Protein AF-A0A7K0J6F9-F1 (afdb_monomer_lite)

pLDDT: mean 93.11, std 7.68, range [51.38, 98.75]

Organism: NCBI:txid2605781

Radius of gyration: 23.28 Å; chains: 1; bounding box: 56×38×64 Å

Foldseek 3Di:
DEEEDEPPAPDDVVRLQVCLVPPQEYEYECDDPPCPDSVVVLVVLQVSCVPRVHAYEYEDEPVCLVVLALCSVNSRYQYYEYEPDDALVNQVVSCVRNVHQAEYALLDDDLVRCVSNVVSLYAYEHFWDPDAPPADAPVSSLVSQCSQVVSVHAHAFEAEAPDRQDDDRSQIGGNHNVRRPAQVLLVVLSQVVSVHHYYHHGDHHDPVSVVQVVCCVPPVAHEFAWPPAQDPVLAFKWWFAQDDDLFWTKTPPQFPPDDGPADDDQKDAQQWWKAFQDDRRGRTITHGHHIDGDPPGIHTRIGGPPSCSCVRVSDHHGGMYGYHHDD

Secondary structure (DSSP, 8-state):
-EEE--TT-S-SHHHHHHHHHTTSEEEEES--TT-S-HHHHHHHHHHHHHHH--EEEEEE-GGGGGG--GGGGGGTEEEEEE-TT--HHHHHHHHHHH-PEEEEETTT--HHHHHHTGGG-PEEEPPP--STT-SBPHHHHHHHHHHHHTTT--EEEEE--SB---TTT-S---SBGGGTTS-HHHHHHHHHHTT-EEEE-SSB--HHHHHHHHHHHHH-EEEEEEES-S-GGG-EEEEB-S---SSEEEBTT-TTPPPP--PPPSEE-TTEEEEE-SGGGTT-EEEESS-EE--SSEEEEEEE-GGGGGGGGG--TT-EEEEEE--

Structure (mmCIF, N/CA/C/O backbone):
data_AF-A0A7K0J6F9-F1
#
_entry.id   AF-A0A7K0J6F9-F1
#
loop_
_atom_site.group_PDB
_atom_site.id
_atom_site.type_symbol
_atom_site.label_atom_id
_atom_site.label_alt_id
_atom_site.label_comp_id
_atom_site.label_asym_id
_atom_site.label_entity_id
_atom_site.label_seq_id
_atom_site.pdbx_PDB_ins_code
_atom_site.Cartn_x
_atom_site.Cartn_y
_atom_site.Cartn_z
_atom_site.occupancy
_atom_site.B_iso_or_equiv
_atom_site.auth_seq_id
_atom_site.auth_comp_id
_atom_site.auth_asym_id
_atom_site.auth_atom_id
_atom_site.pdbx_PDB_model_num
ATOM 1 N N . MET A 1 1 ? -8.329 -0.349 -0.557 1.00 94.50 1 MET A N 1
ATOM 2 C CA . MET A 1 1 ? -7.553 0.710 0.122 1.00 94.50 1 MET A CA 1
ATOM 3 C C . MET A 1 1 ? -8.390 1.237 1.279 1.00 94.50 1 MET A C 1
ATOM 5 O O . MET A 1 1 ? -9.595 1.030 1.260 1.00 94.50 1 MET A O 1
ATOM 9 N N . ILE A 1 2 ? -7.775 1.855 2.281 1.00 97.69 2 ILE A N 1
ATOM 10 C CA . ILE A 1 2 ? -8.458 2.485 3.423 1.00 97.69 2 ILE A CA 1
ATOM 11 C C . ILE A 1 2 ? -7.912 3.909 3.570 1.00 97.69 2 ILE A C 1
ATOM 13 O O . ILE A 1 2 ? -6.754 4.144 3.230 1.00 97.69 2 ILE A O 1
ATOM 17 N N . TRP A 1 3 ? -8.708 4.846 4.078 1.00 97.62 3 TRP A N 1
ATOM 18 C CA . TRP A 1 3 ? -8.269 6.214 4.394 1.00 97.62 3 TRP A CA 1
ATOM 19 C C . TRP A 1 3 ? -8.416 6.509 5.872 1.00 97.62 3 TRP A C 1
ATOM 21 O O . TRP A 1 3 ? -9.125 5.789 6.560 1.00 97.62 3 TRP A O 1
ATOM 31 N N . SER A 1 4 ? -7.786 7.572 6.353 1.00 96.69 4 SER A N 1
ATOM 32 C CA . SER A 1 4 ? -7.947 8.024 7.730 1.00 96.69 4 SER A CA 1
ATOM 33 C C . SER A 1 4 ? -8.561 9.414 7.802 1.00 96.69 4 SER A C 1
ATOM 35 O O . SER A 1 4 ? -8.169 10.298 7.043 1.00 96.69 4 SER A O 1
ATOM 37 N N . ILE A 1 5 ? -9.474 9.607 8.752 1.00 94.81 5 ILE A N 1
ATOM 38 C CA . ILE A 1 5 ? -10.043 10.908 9.116 1.00 94.81 5 ILE A CA 1
ATOM 39 C C . ILE A 1 5 ? -9.842 11.124 10.613 1.00 94.81 5 ILE A C 1
ATOM 41 O O . ILE A 1 5 ? -10.146 10.239 11.416 1.00 94.81 5 ILE A O 1
ATOM 45 N N . TYR A 1 6 ? -9.366 12.306 10.998 1.00 91.06 6 TYR A N 1
ATOM 46 C CA . TYR A 1 6 ? -9.167 12.685 12.394 1.00 91.06 6 TYR A CA 1
ATOM 47 C C . TYR A 1 6 ? -9.912 13.974 12.739 1.00 91.06 6 TYR A C 1
ATOM 49 O O . TYR A 1 6 ? -9.977 14.870 11.909 1.00 91.06 6 TYR A O 1
ATOM 57 N N . PRO A 1 7 ? -10.352 14.146 13.994 1.00 85.81 7 PRO A N 1
ATOM 58 C CA . PRO A 1 7 ? -11.009 15.365 14.480 1.00 85.81 7 PRO A CA 1
ATOM 59 C C . PRO A 1 7 ? -10.283 16.681 14.170 1.00 85.81 7 PRO A C 1
ATOM 61 O O . PRO A 1 7 ? -10.911 17.727 14.067 1.00 85.81 7 PRO A O 1
ATOM 64 N N . THR A 1 8 ? -8.954 16.639 14.048 1.00 81.88 8 THR A N 1
ATOM 65 C CA . THR A 1 8 ? -8.104 17.816 13.820 1.00 81.88 8 THR A CA 1
ATOM 66 C C . THR A 1 8 ? -7.885 18.144 12.342 1.00 81.88 8 THR A C 1
ATOM 68 O O . THR A 1 8 ? -7.066 19.009 12.046 1.00 81.88 8 THR A O 1
ATOM 71 N N . ASP A 1 9 ? -8.486 17.400 11.414 1.00 84.19 9 ASP A N 1
ATOM 72 C CA . ASP A 1 9 ? -8.266 17.634 9.988 1.00 84.19 9 ASP A CA 1
ATOM 73 C C . ASP A 1 9 ? -9.025 18.884 9.526 1.00 84.19 9 ASP A C 1
ATOM 75 O O . ASP A 1 9 ? -10.192 19.084 9.854 1.00 84.19 9 ASP A O 1
ATOM 79 N N . ASP A 1 10 ? -8.373 19.713 8.708 1.00 77.81 10 ASP A N 1
ATOM 80 C CA . ASP A 1 10 ? -8.956 20.972 8.220 1.00 77.81 10 ASP A CA 1
ATOM 81 C C . ASP A 1 10 ? -10.156 20.754 7.273 1.00 77.81 10 ASP A C 1
ATOM 83 O O . ASP A 1 10 ? -10.960 21.659 7.050 1.00 77.81 10 ASP A O 1
ATOM 87 N N . SER A 1 11 ? -10.257 19.575 6.645 1.00 81.31 11 SER A N 1
ATOM 88 C CA . SER A 1 11 ? -11.337 19.222 5.719 1.00 81.31 11 SER A CA 1
ATOM 89 C C . SER A 1 11 ? -11.500 17.708 5.594 1.00 81.31 11 SER A C 1
ATOM 91 O O . SER A 1 11 ? -10.547 17.000 5.267 1.00 81.31 11 SER A O 1
ATOM 93 N N . PHE A 1 12 ? -12.734 17.232 5.770 1.00 90.88 12 PHE A N 1
ATOM 94 C CA . PHE A 1 12 ? -13.087 15.813 5.671 1.00 90.88 12 PHE A CA 1
ATOM 95 C C . PHE A 1 12 ? -13.516 15.400 4.262 1.00 90.88 12 PHE A C 1
ATOM 97 O O . PHE A 1 12 ? -13.115 14.341 3.787 1.00 90.88 12 PHE A O 1
ATOM 104 N N . ASP A 1 13 ? -14.274 16.253 3.566 1.00 92.44 13 ASP A N 1
ATOM 105 C CA . ASP A 1 13 ? -14.939 15.924 2.298 1.00 92.44 13 ASP A CA 1
ATOM 106 C C . ASP A 1 13 ? -13.984 15.383 1.227 1.00 92.44 13 ASP A C 1
ATOM 108 O O . ASP A 1 13 ? -14.316 14.445 0.512 1.00 92.44 13 ASP A O 1
ATOM 112 N N . ARG A 1 14 ? -12.763 15.922 1.123 1.00 92.31 14 ARG A N 1
ATOM 113 C CA . ARG A 1 14 ? -11.795 15.439 0.122 1.00 92.31 14 ARG A CA 1
ATOM 114 C C . ARG A 1 14 ? -11.342 14.006 0.387 1.00 92.31 14 ARG A C 1
ATOM 116 O O . ARG A 1 14 ? -11.183 13.241 -0.561 1.00 92.31 14 ARG A O 1
ATOM 123 N N . VAL A 1 15 ? -11.107 13.669 1.653 1.00 95.31 15 VAL A N 1
ATOM 124 C CA . VAL A 1 15 ? -10.734 12.312 2.066 1.00 95.31 15 VAL A CA 1
ATOM 125 C C . VAL A 1 15 ? -11.948 11.394 1.960 1.00 95.31 15 VAL A C 1
ATOM 127 O O . VAL A 1 15 ? -11.826 10.295 1.434 1.00 95.31 15 VAL A O 1
ATOM 130 N N . ALA A 1 16 ? -13.122 11.872 2.377 1.00 96.88 16 ALA A N 1
ATOM 131 C CA . ALA A 1 16 ? -14.381 11.143 2.320 1.00 96.88 16 ALA A CA 1
ATOM 132 C C . ALA A 1 16 ? -14.769 10.742 0.888 1.00 96.88 16 ALA A C 1
ATOM 134 O O . ALA A 1 16 ? -15.056 9.571 0.653 1.00 96.88 16 ALA A O 1
ATOM 135 N N . CYS A 1 17 ? -14.696 11.666 -0.079 1.00 96.56 17 CYS A N 1
ATOM 136 C CA . CYS A 1 17 ? -14.929 11.359 -1.494 1.00 96.56 17 CYS A CA 1
ATOM 137 C C . CYS A 1 17 ? -13.990 10.253 -1.990 1.00 96.56 17 CYS A C 1
ATOM 139 O O . CYS A 1 17 ? -14.445 9.264 -2.557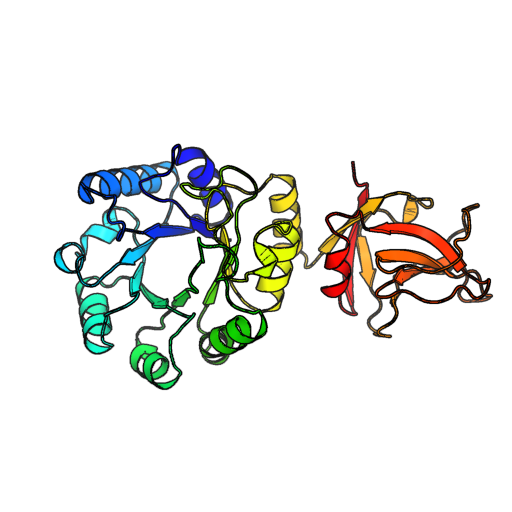 1.00 96.56 17 CYS A O 1
ATOM 141 N N . GLN A 1 18 ? -12.684 10.398 -1.735 1.00 95.88 18 GLN A N 1
ATOM 142 C CA . GLN A 1 18 ? -11.692 9.420 -2.182 1.00 95.88 18 GLN A CA 1
ATOM 143 C C . GLN A 1 18 ? -11.902 8.059 -1.498 1.00 95.88 18 GLN A C 1
ATOM 145 O O . GLN A 1 18 ? -11.811 7.022 -2.144 1.00 95.88 18 GLN A O 1
ATOM 150 N N . ALA A 1 19 ? -12.247 8.037 -0.210 1.00 97.38 19 ALA A N 1
ATOM 151 C CA . ALA A 1 19 ? -12.572 6.802 0.492 1.00 97.38 19 ALA A CA 1
ATOM 152 C C . ALA A 1 19 ? -13.811 6.113 -0.102 1.00 97.38 19 ALA A C 1
ATOM 154 O O . ALA A 1 19 ? -13.783 4.901 -0.322 1.00 97.38 19 ALA A O 1
ATOM 155 N N . ALA A 1 20 ? -14.873 6.869 -0.401 1.00 97.50 20 ALA A N 1
ATOM 156 C CA . ALA A 1 20 ? -16.113 6.348 -0.976 1.00 97.50 20 ALA A CA 1
ATOM 157 C C . ALA A 1 20 ? -15.894 5.692 -2.351 1.00 97.50 20 ALA A C 1
ATOM 159 O O . ALA A 1 20 ? -16.417 4.609 -2.608 1.00 97.50 20 ALA A O 1
ATOM 160 N N . GLU A 1 21 ? -15.048 6.285 -3.199 1.00 95.56 21 GLU A N 1
ATOM 161 C CA . GLU A 1 21 ? -14.661 5.732 -4.508 1.00 95.56 21 GLU A CA 1
ATOM 162 C C . GLU A 1 21 ? -13.862 4.417 -4.400 1.00 95.56 21 GLU A C 1
ATOM 164 O O . GLU A 1 21 ? -13.749 3.670 -5.371 1.00 95.56 21 GLU A O 1
ATOM 169 N N . HIS A 1 22 ? -13.339 4.095 -3.213 1.00 94.31 22 HIS A N 1
ATOM 170 C CA . HIS A 1 22 ? -12.430 2.971 -2.985 1.00 94.31 22 HIS A CA 1
ATOM 171 C C . HIS A 1 22 ? -12.866 2.040 -1.841 1.00 94.31 22 HIS A C 1
ATOM 173 O O . HIS A 1 22 ? -12.033 1.456 -1.138 1.00 94.31 22 HIS A O 1
ATOM 179 N N . GLY A 1 23 ? -14.179 1.853 -1.692 1.00 94.25 23 GLY A N 1
ATOM 180 C CA . GLY A 1 23 ? -14.785 0.856 -0.801 1.00 94.25 23 GLY A CA 1
ATOM 181 C C . GLY A 1 23 ? -15.328 1.413 0.514 1.00 94.25 23 GLY A C 1
ATOM 182 O O . GLY A 1 23 ? -15.887 0.654 1.300 1.00 94.25 23 GLY A O 1
ATOM 183 N N . GLY A 1 24 ? -15.180 2.715 0.760 1.00 97.25 24 GLY A N 1
ATOM 184 C CA . GLY A 1 24 ? -15.846 3.429 1.849 1.00 97.25 24 GLY A CA 1
ATOM 185 C C . GLY A 1 24 ? -15.345 3.103 3.256 1.00 97.25 24 GLY A C 1
ATOM 186 O O . GLY A 1 24 ? -15.989 3.488 4.225 1.00 97.25 24 GLY A O 1
ATOM 187 N N . VAL A 1 25 ? -14.221 2.399 3.408 1.00 97.94 25 VAL A N 1
ATOM 188 C CA . VAL A 1 25 ? -13.669 2.062 4.729 1.00 97.94 25 VAL A CA 1
ATOM 189 C C . VAL A 1 25 ? -12.685 3.135 5.177 1.00 97.94 25 VAL A C 1
ATOM 191 O O . VAL A 1 25 ? -11.733 3.465 4.461 1.00 97.94 25 VAL A O 1
ATOM 194 N N . VAL A 1 26 ? -12.891 3.642 6.391 1.00 98.31 26 VAL A N 1
ATOM 195 C CA . VAL A 1 26 ? -12.099 4.713 6.991 1.00 98.31 26 VAL A CA 1
ATOM 196 C C . VAL A 1 26 ? -11.612 4.315 8.384 1.00 98.31 26 VAL A C 1
ATOM 198 O O . VAL A 1 26 ? -12.324 3.705 9.175 1.00 98.31 26 VAL A O 1
ATOM 201 N N . PHE A 1 27 ? -10.372 4.659 8.696 1.00 97.31 27 PHE A N 1
ATOM 202 C CA . PHE A 1 27 ? -9.808 4.630 10.033 1.00 97.31 27 PHE A CA 1
ATOM 203 C C . PHE A 1 27 ? -10.016 5.979 10.716 1.00 97.31 27 PHE A C 1
ATOM 205 O O . PHE A 1 27 ? -9.874 7.035 10.102 1.00 97.31 27 PHE A O 1
ATOM 212 N N . THR A 1 28 ? -10.299 5.967 12.008 1.00 94.25 28 THR A N 1
ATOM 213 C CA . THR A 1 28 ? -10.343 7.188 12.806 1.00 94.25 28 THR A CA 1
ATOM 214 C C . THR A 1 28 ? -9.849 6.923 14.217 1.00 94.25 28 THR A C 1
ATOM 216 O O . THR A 1 28 ? -9.741 5.774 14.639 1.00 94.25 28 THR A O 1
ATOM 219 N N . SER A 1 29 ? -9.546 7.985 14.956 1.00 89.00 29 SER A N 1
ATOM 220 C CA . SER A 1 29 ? -9.222 7.887 16.375 1.00 89.00 29 SER A CA 1
ATOM 221 C C . SER A 1 29 ? -10.244 8.650 17.202 1.00 89.00 29 SER A C 1
ATOM 223 O O . SER A 1 29 ? -10.395 9.862 17.046 1.00 89.00 29 SER A O 1
ATOM 225 N N . LEU A 1 30 ? -10.904 7.930 18.113 1.00 81.94 30 LEU A N 1
ATOM 226 C CA . LEU A 1 30 ? -11.698 8.515 19.194 1.00 81.94 30 LEU A CA 1
ATOM 227 C C . LEU A 1 30 ? -10.824 8.828 20.418 1.00 81.94 30 LEU A C 1
ATOM 229 O O . LEU A 1 30 ? -11.287 9.451 21.370 1.00 81.94 30 LEU A O 1
ATOM 233 N N . HIS A 1 31 ? -9.555 8.406 20.401 1.00 68.38 31 HIS A N 1
ATOM 234 C CA . HIS A 1 31 ? -8.571 8.731 21.418 1.00 68.38 31 HIS A CA 1
ATOM 235 C C . HIS A 1 31 ? -7.590 9.788 20.910 1.00 68.38 31 HIS A C 1
ATOM 237 O O . HIS A 1 31 ? -6.532 9.485 20.355 1.00 68.38 31 HIS A O 1
ATOM 243 N N . LEU A 1 32 ? -7.938 11.050 21.139 1.00 59.19 32 LEU A N 1
ATOM 244 C CA . LEU A 1 32 ? -7.029 12.172 20.963 1.00 59.19 32 LEU A CA 1
ATOM 245 C C . LEU A 1 32 ? -7.173 13.099 22.177 1.00 59.19 32 LEU A C 1
ATOM 247 O O . LEU A 1 32 ? -8.294 13.509 22.477 1.00 59.19 32 LEU A O 1
ATOM 251 N N . PRO A 1 33 ? -6.083 13.422 22.902 1.00 55.09 33 PRO A N 1
ATOM 252 C CA . PRO A 1 33 ? -6.131 14.383 24.006 1.00 55.09 33 PRO A CA 1
ATOM 253 C C . PRO A 1 33 ? -6.606 15.775 23.558 1.00 55.09 33 PRO A C 1
ATOM 255 O O . PRO A 1 33 ? -6.989 16.582 24.397 1.00 55.09 33 PRO A O 1
ATOM 258 N N . GLU A 1 34 ? -6.593 16.049 22.251 1.00 51.38 34 GLU A N 1
ATOM 259 C CA . GLU A 1 34 ? -7.088 17.278 21.632 1.00 51.38 34 GLU A CA 1
ATOM 260 C C . GLU A 1 34 ? -8.613 17.301 21.398 1.00 51.38 34 GLU A C 1
ATOM 262 O O . GLU A 1 34 ? -9.144 18.333 20.991 1.00 51.38 34 GLU A O 1
ATOM 267 N N . VAL A 1 35 ? -9.333 16.193 21.621 1.00 56.50 35 VAL A N 1
ATOM 268 C CA . VAL A 1 35 ? -10.796 16.140 21.461 1.00 56.50 35 VAL A CA 1
ATOM 269 C C . VAL A 1 35 ? -11.454 16.485 22.787 1.00 56.50 35 VAL A C 1
ATOM 271 O O . VAL A 1 35 ? -11.622 15.636 23.660 1.00 56.50 35 VAL A O 1
ATOM 274 N N . GLU A 1 36 ? -11.841 17.750 22.929 1.00 60.00 36 GLU A N 1
ATOM 275 C CA . GLU A 1 36 ? -12.612 18.214 24.088 1.00 60.00 36 GLU A CA 1
ATOM 276 C C . GLU A 1 36 ? -14.070 17.709 24.055 1.00 60.00 36 GLU A C 1
ATOM 278 O O . GLU A 1 36 ? -14.697 17.596 25.107 1.00 60.00 36 GLU A O 1
ATOM 283 N N . ASP A 1 37 ? -14.593 17.353 22.870 1.00 76.50 37 ASP A N 1
ATOM 284 C CA . ASP A 1 37 ? -15.976 16.896 22.664 1.00 76.50 37 ASP A CA 1
ATOM 285 C C . ASP A 1 37 ? -16.070 15.736 21.652 1.00 76.50 37 ASP A C 1
ATOM 287 O O . ASP A 1 37 ? -16.107 15.930 20.434 1.00 76.50 37 ASP A O 1
ATOM 291 N N . VAL A 1 38 ? -16.115 14.504 22.169 1.00 80.38 38 VAL A N 1
ATOM 292 C CA . VAL A 1 38 ? -16.253 13.288 21.350 1.00 80.38 38 VAL A CA 1
ATOM 293 C C . VAL A 1 38 ? -17.627 13.206 20.678 1.00 80.38 38 VAL A C 1
ATOM 295 O O . VAL A 1 38 ? -17.712 12.721 19.553 1.00 80.38 38 VAL A O 1
ATOM 298 N N . GLU A 1 39 ? -18.696 13.689 21.314 1.00 84.00 39 GLU A N 1
ATOM 299 C CA . GLU A 1 39 ? -20.057 13.595 20.763 1.00 84.00 39 GLU A CA 1
ATOM 300 C C . GLU A 1 39 ? -20.207 14.467 19.511 1.00 84.00 39 GLU A C 1
ATOM 302 O O . GLU A 1 39 ? -20.790 14.030 18.518 1.00 84.00 39 GLU A O 1
ATOM 307 N N . SER A 1 40 ? -19.602 15.659 19.505 1.00 86.94 40 SER A N 1
ATOM 308 C CA . SER A 1 40 ? -19.519 16.497 18.301 1.00 86.94 40 SER A CA 1
ATOM 309 C C . SER A 1 40 ? -18.833 15.764 17.143 1.00 86.94 40 SER A C 1
ATOM 311 O O . SER A 1 40 ? -19.338 15.752 16.017 1.00 86.94 40 SER A O 1
ATOM 313 N N . PHE A 1 41 ? -17.722 15.071 17.417 1.00 88.81 41 PHE A N 1
ATOM 314 C CA . PHE A 1 41 ? -17.030 14.302 16.385 1.00 88.81 41 PHE A CA 1
ATOM 315 C C . PHE A 1 41 ? -17.835 13.086 15.908 1.00 88.81 41 PHE A C 1
ATOM 317 O O . PHE A 1 41 ? -17.861 12.817 14.710 1.00 88.81 41 PHE A O 1
ATOM 324 N N . LEU A 1 42 ? -18.560 12.395 16.792 1.00 90.75 42 LEU A N 1
ATOM 325 C CA . LEU A 1 42 ? -19.494 11.339 16.381 1.00 90.75 42 LEU A CA 1
ATOM 326 C C . LEU A 1 42 ? -20.592 11.884 15.454 1.00 90.75 42 LEU A C 1
ATOM 328 O O . LEU A 1 42 ? -20.956 11.209 14.495 1.00 90.75 42 LEU A O 1
ATOM 332 N N . GLY A 1 43 ? -21.067 13.114 15.681 1.00 92.31 43 GLY A N 1
ATOM 333 C CA . GLY A 1 43 ? -21.984 13.801 14.767 1.00 92.31 43 GLY A CA 1
ATOM 334 C C . GLY A 1 43 ? -21.381 14.053 13.380 1.00 92.31 43 GLY A C 1
ATOM 335 O O . GLY A 1 43 ? -22.064 13.880 12.373 1.00 92.31 43 GLY A O 1
ATOM 336 N N . ILE A 1 44 ? -20.090 14.391 13.312 1.00 93.25 44 ILE A N 1
ATOM 337 C CA . ILE A 1 44 ? -19.357 14.515 12.040 1.00 93.25 44 ILE A CA 1
ATOM 338 C C . ILE A 1 44 ? -19.255 13.154 11.342 1.00 93.25 44 ILE A C 1
ATOM 340 O O . ILE A 1 44 ? -19.501 13.064 10.141 1.00 93.25 44 ILE A O 1
ATOM 344 N N . LEU A 1 45 ? -18.918 12.086 12.072 1.00 95.19 45 LEU A N 1
ATOM 345 C CA . LEU A 1 45 ? -18.860 10.738 11.498 1.00 95.19 45 LEU A CA 1
ATOM 346 C C . LEU A 1 45 ? -20.228 10.286 10.972 1.00 95.19 45 LEU A C 1
ATOM 348 O O . LEU A 1 45 ? -20.283 9.704 9.893 1.00 95.19 45 LEU A O 1
ATOM 352 N N . ALA A 1 46 ? -21.316 10.612 11.676 1.00 96.38 46 ALA A N 1
ATOM 353 C CA . ALA A 1 46 ? -22.679 10.337 11.227 1.00 96.38 46 ALA A CA 1
ATOM 354 C C . ALA A 1 46 ? -23.015 11.063 9.912 1.00 96.38 46 ALA A C 1
ATOM 356 O O . ALA A 1 46 ? -23.483 10.433 8.969 1.00 96.38 46 ALA A O 1
ATOM 357 N N . ASP A 1 47 ? -22.699 12.359 9.801 1.00 96.69 47 ASP A N 1
ATOM 358 C CA . ASP A 1 47 ? -22.890 13.122 8.555 1.00 96.69 47 ASP A CA 1
ATOM 359 C C . ASP A 1 47 ? -22.096 12.514 7.387 1.00 96.69 47 ASP A C 1
ATOM 361 O O . ASP A 1 47 ? -22.608 12.350 6.278 1.00 96.69 47 ASP A O 1
ATOM 365 N N . LEU A 1 48 ? -20.843 12.129 7.638 1.00 97.56 48 LEU A N 1
ATOM 366 C CA . LEU A 1 48 ? -19.990 11.491 6.639 1.00 97.56 48 LEU A CA 1
ATOM 367 C C . LEU A 1 48 ? -20.494 10.092 6.250 1.00 97.56 48 LEU A C 1
ATOM 369 O O . LEU A 1 48 ? -20.436 9.734 5.071 1.00 97.56 48 LEU A O 1
ATOM 373 N N . HIS A 1 49 ? -21.003 9.315 7.209 1.00 97.75 49 HIS A N 1
ATOM 374 C CA . HIS A 1 49 ? -21.667 8.037 6.957 1.00 97.75 49 HIS A CA 1
ATOM 375 C C . HIS A 1 49 ? -22.868 8.229 6.026 1.00 97.75 49 HIS A C 1
ATOM 377 O O . HIS A 1 49 ? -22.935 7.581 4.983 1.00 97.75 49 HIS A O 1
ATOM 383 N N . ASP A 1 50 ? -23.757 9.171 6.340 1.00 97.69 50 ASP A N 1
ATOM 384 C CA . ASP A 1 50 ? -24.989 9.408 5.585 1.00 97.69 50 ASP A CA 1
ATOM 385 C C . ASP A 1 50 ? -24.720 9.935 4.169 1.00 97.69 50 ASP A C 1
ATOM 387 O O . ASP A 1 50 ? -25.352 9.507 3.199 1.00 97.69 50 ASP A O 1
ATOM 391 N N . ARG A 1 51 ? -23.770 10.864 4.021 1.00 97.38 51 ARG A N 1
ATOM 392 C CA . ARG A 1 51 ? -23.482 11.519 2.734 1.00 97.38 51 ARG A CA 1
ATOM 393 C C . ARG A 1 51 ? -22.662 10.657 1.782 1.00 97.38 51 ARG A C 1
ATOM 395 O O . ARG A 1 51 ? -22.856 10.747 0.571 1.00 97.38 51 ARG A O 1
ATOM 402 N N . PHE A 1 52 ? -21.728 9.869 2.312 1.00 97.62 52 PHE A N 1
ATOM 403 C CA . PHE A 1 52 ? -20.713 9.167 1.519 1.00 97.62 52 PHE A CA 1
ATOM 404 C C . PHE A 1 52 ? -20.750 7.640 1.683 1.00 97.62 52 PHE A C 1
ATOM 406 O O . PHE A 1 52 ? -19.934 6.953 1.071 1.00 97.62 52 PHE A O 1
ATOM 413 N N . ALA A 1 53 ? -21.679 7.103 2.483 1.00 97.44 53 ALA A N 1
ATOM 414 C CA . ALA A 1 53 ? -21.780 5.680 2.817 1.00 97.44 53 ALA A CA 1
ATOM 415 C C . ALA A 1 53 ? -20.493 5.106 3.444 1.00 97.44 53 ALA A C 1
ATOM 417 O O . ALA A 1 53 ? -20.122 3.956 3.198 1.00 97.44 53 ALA A O 1
ATOM 418 N N . LEU A 1 54 ? -19.788 5.914 4.244 1.00 98.31 54 LEU A N 1
ATOM 419 C CA . LEU A 1 54 ? -18.521 5.516 4.863 1.00 98.31 54 LEU A CA 1
ATOM 420 C C . LEU A 1 54 ? -18.729 4.632 6.088 1.00 98.31 54 LEU A C 1
ATOM 422 O O . LEU A 1 54 ? -19.679 4.807 6.837 1.00 98.31 54 LEU A O 1
ATOM 426 N N . THR A 1 55 ? -17.800 3.717 6.337 1.00 98.38 55 THR A N 1
ATOM 427 C CA . THR A 1 55 ? -17.757 2.896 7.551 1.00 98.38 55 THR A CA 1
ATOM 428 C C . THR A 1 55 ? -16.436 3.085 8.273 1.00 98.38 55 THR A C 1
ATOM 430 O O . THR A 1 55 ? -15.391 3.245 7.639 1.00 98.38 55 THR A O 1
ATOM 433 N N . PHE A 1 56 ? -16.474 3.054 9.603 1.00 97.94 56 PHE A N 1
ATOM 434 C CA . PHE A 1 56 ? -15.344 3.467 10.427 1.00 97.94 56 PHE A CA 1
ATOM 435 C C . PHE A 1 56 ? -14.796 2.338 11.302 1.00 97.94 56 PHE A C 1
ATOM 437 O O . PHE A 1 56 ? -15.539 1.641 11.998 1.00 97.94 56 PHE A O 1
ATOM 444 N N . TRP A 1 57 ? -13.471 2.212 11.307 1.00 97.31 57 TRP A N 1
ATOM 445 C CA . TRP A 1 57 ? -12.709 1.538 12.353 1.00 97.31 57 TRP A CA 1
ATOM 446 C C . TRP A 1 57 ? -12.140 2.592 13.293 1.00 97.31 57 TRP A C 1
ATOM 448 O O . TRP A 1 57 ? -11.311 3.404 12.882 1.00 97.31 57 TRP A O 1
ATOM 458 N N . ALA A 1 58 ? -12.601 2.587 14.540 1.00 93.94 58 ALA A N 1
ATOM 459 C CA . ALA A 1 58 ? -12.258 3.609 15.520 1.00 93.94 58 ALA A CA 1
ATOM 460 C C . ALA A 1 58 ? -11.215 3.104 16.522 1.00 93.94 58 ALA A C 1
ATOM 462 O O . ALA A 1 58 ? -11.434 2.099 17.198 1.00 93.94 58 ALA A O 1
ATOM 463 N N . ASP A 1 59 ? -10.100 3.819 16.642 1.00 91.62 59 ASP A N 1
ATOM 464 C CA . ASP A 1 59 ? -9.106 3.609 17.692 1.00 91.62 59 ASP A CA 1
ATOM 465 C C . ASP A 1 59 ? -9.616 4.136 19.029 1.00 91.62 59 ASP A C 1
ATOM 467 O O . ASP A 1 59 ? -10.112 5.265 19.124 1.00 91.62 59 ASP A O 1
ATOM 471 N N . VAL A 1 60 ? -9.517 3.293 20.056 1.00 87.88 60 VAL A N 1
ATOM 472 C CA . VAL A 1 60 ? -10.057 3.561 21.390 1.00 87.88 60 VAL A CA 1
ATOM 473 C C . VAL A 1 60 ? -9.017 3.264 22.460 1.00 87.88 60 VAL A C 1
ATOM 475 O O . VAL A 1 60 ? -8.190 2.364 22.320 1.00 87.88 60 VAL A O 1
ATOM 478 N N . SER A 1 61 ? -9.083 4.005 23.564 1.00 81.88 61 SER A N 1
ATOM 479 C CA . SER A 1 61 ? -8.256 3.770 24.749 1.00 81.88 61 SER A CA 1
ATOM 480 C C . SER A 1 61 ? -9.107 3.346 25.947 1.00 81.88 61 SER A C 1
ATOM 482 O O . SER A 1 61 ? -10.320 3.582 25.952 1.00 81.88 61 SER A O 1
ATOM 484 N N . PRO A 1 62 ? -8.503 2.766 27.001 1.00 78.38 62 PRO A N 1
ATOM 485 C CA . PRO A 1 62 ? -9.240 2.366 28.200 1.00 78.38 62 PRO A CA 1
ATOM 486 C C . PRO A 1 62 ? -9.994 3.520 28.877 1.00 78.38 62 PRO A C 1
ATOM 488 O O . PRO A 1 62 ? -11.020 3.304 29.514 1.00 78.38 62 PRO A O 1
ATOM 491 N N . VAL A 1 63 ? -9.523 4.759 28.711 1.00 73.69 63 VAL A N 1
ATOM 492 C CA . VAL A 1 63 ? -10.177 5.956 29.267 1.00 73.69 63 VAL A CA 1
ATOM 493 C C . VAL A 1 63 ? -11.508 6.250 28.562 1.00 73.69 63 VAL A C 1
ATOM 495 O O . VAL A 1 63 ? -12.403 6.838 29.157 1.00 73.69 63 VAL A O 1
ATOM 498 N N . ALA A 1 64 ? -11.670 5.796 27.318 1.00 70.31 64 ALA A N 1
ATOM 499 C CA . ALA A 1 64 ? -12.872 5.992 26.515 1.00 70.31 64 ALA A CA 1
ATOM 500 C C . ALA A 1 64 ? -13.901 4.850 26.654 1.00 70.31 64 ALA A C 1
ATOM 502 O O . ALA A 1 64 ? -14.870 4.820 25.902 1.00 70.31 64 ALA A O 1
ATOM 503 N N . ILE A 1 65 ? -13.729 3.904 27.593 1.00 73.19 65 ILE A N 1
ATOM 504 C CA . ILE A 1 65 ? -14.606 2.720 27.730 1.00 73.19 65 ILE A CA 1
ATOM 505 C C . ILE A 1 65 ? -16.085 3.083 27.913 1.00 73.19 65 ILE A C 1
ATOM 507 O O . ILE A 1 65 ? -16.951 2.359 27.410 1.00 73.19 65 ILE A O 1
ATOM 511 N N . ASP A 1 66 ? -16.377 4.180 28.609 1.00 74.25 66 ASP A N 1
ATOM 512 C CA . ASP A 1 66 ? -17.751 4.624 28.874 1.00 74.25 66 ASP A CA 1
ATOM 513 C C . ASP A 1 66 ? -18.455 5.151 27.612 1.00 74.25 66 ASP A C 1
ATOM 515 O O . ASP A 1 66 ? -19.682 5.150 27.541 1.00 74.25 66 ASP A O 1
ATOM 519 N N . LEU A 1 67 ? -17.688 5.524 26.582 1.00 73.50 67 LEU A N 1
ATOM 520 C CA . LEU A 1 67 ? -18.198 5.947 25.274 1.00 73.50 67 LEU A CA 1
ATOM 521 C C . LEU A 1 67 ? -18.523 4.752 24.363 1.00 73.50 67 LEU A C 1
ATOM 523 O O . LEU A 1 67 ? -19.196 4.910 23.346 1.00 73.50 67 LEU A O 1
ATOM 527 N N . LEU A 1 68 ? -18.056 3.545 24.707 1.00 78.88 68 LEU A N 1
ATOM 528 C CA . LEU A 1 68 ? -18.213 2.351 23.874 1.00 78.88 68 LEU A CA 1
ATOM 529 C C . LEU A 1 68 ? -19.590 1.722 24.087 1.00 78.88 68 LEU A C 1
ATOM 531 O O . LEU A 1 68 ? -19.755 0.809 24.910 1.00 78.88 68 LEU A O 1
ATOM 535 N N . ARG A 1 69 ? -20.559 2.225 23.321 1.00 81.31 69 ARG A N 1
ATOM 536 C CA . ARG A 1 69 ? -21.981 1.869 23.364 1.00 81.31 69 ARG A CA 1
ATOM 537 C C . ARG A 1 69 ? -22.484 1.318 22.012 1.00 81.31 69 ARG A C 1
ATOM 539 O O . ARG A 1 69 ? -21.857 1.595 20.988 1.00 81.31 69 ARG A O 1
ATOM 546 N N . PRO A 1 70 ? -23.558 0.504 21.973 1.00 80.62 70 PRO A N 1
ATOM 547 C CA . PRO A 1 70 ? -24.075 -0.080 20.727 1.00 80.62 70 PRO A CA 1
ATOM 548 C C . PRO A 1 70 ? -24.429 0.940 19.632 1.00 80.62 70 PRO A C 1
ATOM 550 O O . PRO A 1 70 ? -24.270 0.643 18.449 1.00 80.62 70 PRO A O 1
ATOM 553 N N . GLU A 1 71 ? -24.840 2.146 20.024 1.00 88.12 71 GLU A N 1
ATOM 554 C CA . GLU A 1 71 ? -25.264 3.254 19.154 1.00 88.12 71 GLU A CA 1
ATOM 555 C C . GLU A 1 71 ? -24.127 3.789 18.266 1.00 88.12 71 GLU A C 1
ATOM 557 O O . GLU A 1 71 ? -24.370 4.524 17.316 1.00 88.12 71 GLU A O 1
ATOM 562 N N . LEU A 1 72 ? -22.871 3.395 18.513 1.00 91.06 72 LEU A N 1
ATOM 563 C CA . LEU A 1 72 ? -21.756 3.713 17.615 1.00 91.06 72 LEU A CA 1
ATOM 564 C C . LEU A 1 72 ? -21.969 3.152 16.195 1.00 91.06 72 LEU A C 1
ATOM 566 O O . LEU A 1 72 ? -21.446 3.703 15.227 1.00 91.06 72 LEU A O 1
ATOM 570 N N . ARG A 1 73 ? -22.773 2.093 16.043 1.00 93.06 73 ARG A N 1
ATOM 571 C CA . ARG A 1 73 ? -23.157 1.578 14.719 1.00 93.06 73 ARG A CA 1
ATOM 572 C C . ARG A 1 73 ? -23.982 2.566 13.912 1.00 93.06 73 ARG A C 1
ATOM 574 O O . ARG A 1 73 ? -23.839 2.597 12.695 1.00 93.06 73 ARG A O 1
ATOM 581 N N . ASP A 1 74 ? -24.813 3.358 14.582 1.00 93.06 74 ASP A N 1
ATOM 582 C CA . ASP A 1 74 ? -25.726 4.300 13.931 1.00 93.06 74 ASP A CA 1
ATOM 583 C C . ASP A 1 74 ? -24.959 5.460 13.280 1.00 93.06 74 ASP A C 1
ATOM 585 O O . ASP A 1 74 ? -25.466 6.103 12.370 1.00 93.06 74 ASP A O 1
ATOM 589 N N . VAL A 1 75 ? -23.709 5.687 13.702 1.00 93.75 75 VAL A N 1
ATOM 590 C CA . VAL A 1 75 ? -22.789 6.663 13.094 1.00 93.75 75 VAL A CA 1
ATOM 591 C C . VAL A 1 75 ? -21.776 6.012 12.139 1.00 93.75 75 VAL A C 1
ATOM 593 O O . VAL A 1 75 ? -20.759 6.609 11.792 1.00 93.75 75 VAL A O 1
ATOM 596 N N . GLY A 1 76 ? -22.016 4.759 11.738 1.00 96.19 76 GLY A N 1
ATOM 597 C CA . GLY A 1 76 ? -21.196 4.033 10.768 1.00 96.19 76 GLY A CA 1
ATOM 598 C C . GLY A 1 76 ? -19.951 3.346 11.338 1.00 96.19 76 GLY A C 1
ATOM 599 O O . GLY A 1 76 ? -19.151 2.814 10.563 1.00 96.19 76 GLY A O 1
ATOM 600 N N . ILE A 1 77 ? -19.743 3.317 12.661 1.00 96.69 77 ILE A N 1
ATOM 601 C CA . ILE A 1 77 ? -18.621 2.567 13.247 1.00 96.69 77 ILE A CA 1
ATOM 602 C C . ILE A 1 77 ? -18.933 1.073 13.167 1.00 96.69 77 ILE A C 1
ATOM 604 O O . ILE A 1 77 ? -19.917 0.588 13.722 1.00 96.69 77 ILE A O 1
ATOM 608 N N . VAL A 1 78 ? -18.061 0.332 12.486 1.00 97.25 78 VAL A N 1
ATOM 609 C CA . VAL A 1 78 ? -18.200 -1.116 12.267 1.00 97.25 78 VAL A CA 1
ATOM 610 C C . VAL A 1 78 ? -17.230 -1.933 13.109 1.00 97.25 78 VAL A C 1
ATOM 612 O O . VAL A 1 78 ? -17.428 -3.136 13.281 1.00 97.25 78 VAL A O 1
ATOM 615 N N . GLY A 1 79 ? -16.203 -1.296 13.669 1.00 96.19 79 GLY A N 1
ATOM 616 C CA . GLY A 1 79 ? -15.210 -1.976 14.480 1.00 96.19 79 GLY A CA 1
ATOM 617 C C . GLY A 1 79 ? -14.397 -1.045 15.364 1.00 96.19 79 GLY A C 1
ATOM 618 O O . GLY A 1 79 ? -14.233 0.141 15.074 1.00 96.19 79 GLY A O 1
ATOM 619 N N . LEU A 1 80 ? -13.889 -1.609 16.455 1.00 94.81 80 LEU A N 1
ATOM 620 C CA . LEU A 1 80 ? -13.074 -0.913 17.441 1.00 94.81 80 LEU A CA 1
ATOM 621 C C . LEU A 1 80 ? -11.666 -1.488 17.437 1.00 94.81 80 LEU A C 1
ATOM 623 O O . LEU A 1 80 ? -11.480 -2.705 17.516 1.00 94.81 80 LEU A O 1
ATOM 627 N N . ARG A 1 81 ? -10.677 -0.603 17.355 1.00 94.62 81 ARG A N 1
ATOM 628 C CA . ARG A 1 81 ? -9.270 -0.942 17.505 1.00 94.62 81 ARG A CA 1
ATOM 629 C C . ARG A 1 81 ? -8.856 -0.718 18.950 1.00 94.62 81 ARG A C 1
ATOM 631 O O . ARG A 1 81 ? -8.791 0.412 19.423 1.00 94.62 81 ARG A O 1
ATOM 638 N N . TYR A 1 82 ? -8.595 -1.821 19.638 1.00 89.94 82 TYR A N 1
ATOM 639 C CA . TYR A 1 82 ? -8.123 -1.824 21.015 1.00 89.94 82 TYR A CA 1
ATOM 640 C C . TYR A 1 82 ? -6.602 -1.666 21.011 1.00 89.94 82 TYR A C 1
ATOM 642 O O . TYR A 1 82 ? -5.872 -2.597 20.651 1.00 89.94 82 TYR A O 1
ATOM 650 N N . ASP A 1 83 ? -6.133 -0.469 21.363 1.00 79.69 83 ASP A N 1
ATOM 651 C CA . ASP A 1 83 ? -4.705 -0.182 21.499 1.00 79.69 83 ASP A CA 1
ATOM 652 C C . ASP A 1 83 ? -4.194 -0.487 22.925 1.00 79.69 83 ASP A C 1
ATOM 654 O O . ASP A 1 83 ? -4.653 -1.431 23.576 1.00 79.69 83 ASP A O 1
ATOM 658 N N . PHE A 1 84 ? -3.200 0.254 23.423 1.00 76.12 84 PHE A N 1
ATOM 659 C CA . PHE A 1 84 ? -2.537 -0.048 24.686 1.00 76.12 84 PHE A CA 1
ATOM 660 C C . PHE A 1 84 ? -3.499 -0.022 25.887 1.00 76.12 84 PHE A C 1
ATOM 662 O O . PHE A 1 84 ? -4.301 0.896 26.055 1.00 76.12 84 PHE A O 1
ATOM 669 N N . GLY A 1 85 ? -3.344 -1.005 26.780 1.00 80.19 85 GLY A N 1
ATOM 670 C CA . GLY A 1 85 ? -4.003 -1.032 28.088 1.00 80.19 85 GLY A CA 1
ATOM 671 C C . GLY A 1 85 ? -5.281 -1.868 28.182 1.00 80.19 85 GLY A C 1
ATOM 672 O O . GLY A 1 85 ? -5.891 -1.876 29.247 1.00 80.19 85 GLY A O 1
ATOM 673 N N . PHE A 1 86 ? -5.669 -2.596 27.130 1.00 85.69 86 PHE A N 1
ATOM 674 C CA . PHE A 1 86 ? -6.769 -3.563 27.191 1.00 85.69 86 PHE A CA 1
ATOM 675 C C . PHE A 1 86 ? -6.271 -4.990 27.439 1.00 85.69 86 PHE A C 1
ATOM 677 O O . PHE A 1 86 ? -5.399 -5.489 26.726 1.00 85.69 86 PHE A O 1
ATOM 684 N N . GLY A 1 87 ? -6.853 -5.666 28.433 1.00 91.12 87 GLY A N 1
ATOM 685 C CA . GLY A 1 87 ? -6.704 -7.110 28.591 1.00 91.12 87 GLY A CA 1
ATOM 686 C C . GLY A 1 87 ? -7.605 -7.874 27.619 1.00 91.12 87 GLY A C 1
ATOM 687 O O . GLY A 1 87 ? -8.631 -7.365 27.171 1.00 91.12 87 GLY A O 1
ATOM 688 N N . THR A 1 88 ? -7.268 -9.130 27.328 1.00 93.81 88 THR A N 1
ATOM 689 C CA . THR A 1 88 ? -8.062 -9.987 26.426 1.00 93.81 88 THR A CA 1
ATOM 690 C C . THR A 1 88 ? -9.494 -10.179 26.926 1.00 93.81 88 THR A C 1
ATOM 692 O O . THR A 1 88 ? -10.438 -10.080 26.150 1.00 93.81 88 THR A O 1
ATOM 695 N N . TYR A 1 89 ? -9.667 -10.323 28.244 1.00 93.25 89 TYR A N 1
ATOM 696 C CA . TYR A 1 89 ? -10.980 -10.361 28.891 1.00 93.25 89 TYR A CA 1
ATOM 697 C C . TYR A 1 89 ? -11.811 -9.092 28.637 1.00 93.25 89 TYR A C 1
ATOM 699 O O . TYR A 1 89 ? -13.006 -9.180 28.350 1.00 93.25 89 TYR A O 1
ATOM 707 N N . ASP A 1 90 ? -11.188 -7.912 28.718 1.00 91.56 90 ASP A N 1
ATOM 708 C CA . ASP A 1 90 ? -11.880 -6.646 28.468 1.00 91.56 90 ASP A CA 1
ATOM 709 C C . ASP A 1 90 ? -12.289 -6.535 27.000 1.00 91.56 90 ASP A C 1
ATOM 711 O O . ASP A 1 90 ? -13.404 -6.109 26.708 1.00 91.56 90 ASP A O 1
ATOM 715 N N . ILE A 1 91 ? -11.424 -6.981 26.084 1.00 94.25 91 ILE A N 1
ATOM 716 C CA . ILE A 1 91 ? -11.710 -7.019 24.647 1.00 94.25 91 ILE A CA 1
ATOM 717 C C . ILE A 1 91 ? -12.925 -7.905 24.368 1.00 94.25 91 ILE A C 1
ATOM 719 O O . ILE A 1 91 ? -13.860 -7.436 23.725 1.00 94.25 91 ILE A O 1
ATOM 723 N N . HIS A 1 92 ? -12.977 -9.134 24.896 1.00 95.31 92 HIS A N 1
ATOM 724 C CA . HIS A 1 92 ? -14.148 -10.011 24.740 1.00 95.31 92 HIS A CA 1
ATOM 725 C C . HIS A 1 92 ? -15.424 -9.364 25.269 1.00 95.31 92 HIS A C 1
ATOM 727 O O . HIS A 1 92 ? -16.440 -9.339 24.577 1.00 95.31 92 HIS A O 1
ATOM 733 N N . LYS A 1 93 ? -15.368 -8.789 26.473 1.00 93.06 93 LYS A N 1
ATOM 734 C CA . LYS A 1 93 ? -16.523 -8.135 27.091 1.00 93.06 93 LYS A CA 1
ATOM 735 C C . LYS A 1 93 ? -17.008 -6.934 26.274 1.00 93.06 93 LYS A C 1
ATOM 737 O O . LYS A 1 93 ? -18.211 -6.714 26.154 1.00 93.06 93 LYS A O 1
ATOM 742 N N . LEU A 1 94 ? -16.091 -6.137 25.727 1.00 91.50 94 LEU A N 1
ATOM 743 C CA . LEU A 1 94 ? -16.423 -4.978 24.895 1.00 91.50 94 LEU A CA 1
ATOM 744 C C . LEU A 1 94 ? -16.956 -5.399 23.523 1.00 91.50 94 LEU A C 1
ATOM 746 O O . LEU A 1 94 ? -17.918 -4.796 23.040 1.00 91.50 94 LEU A O 1
ATOM 750 N N . ALA A 1 95 ? -16.378 -6.440 22.928 1.00 93.38 95 ALA A N 1
ATOM 751 C CA . ALA A 1 95 ? -16.858 -7.033 21.689 1.00 93.38 95 ALA A CA 1
ATOM 752 C C . ALA A 1 95 ? -18.282 -7.578 21.865 1.00 93.38 95 ALA A C 1
ATOM 754 O O . ALA A 1 95 ? -19.144 -7.268 21.055 1.00 93.38 95 ALA A O 1
ATOM 755 N N . GLU A 1 96 ? -18.581 -8.287 22.957 1.00 93.19 96 GLU A N 1
ATOM 756 C CA . GLU A 1 96 ? -19.940 -8.754 23.266 1.00 93.19 96 GLU A CA 1
ATOM 757 C C . GLU A 1 96 ? -20.906 -7.583 23.501 1.00 93.19 96 GLU A C 1
ATOM 759 O O . GLU A 1 96 ? -21.994 -7.541 22.927 1.00 93.19 96 GLU A O 1
ATOM 764 N N . ARG A 1 97 ? -20.497 -6.591 24.304 1.00 91.12 97 ARG A N 1
ATOM 765 C CA . ARG A 1 97 ? -21.342 -5.446 24.675 1.00 91.12 97 ARG A CA 1
ATOM 766 C C . ARG A 1 97 ? -21.736 -4.574 23.483 1.00 91.12 97 ARG A C 1
ATOM 768 O O . ARG A 1 97 ? -22.842 -4.045 23.462 1.00 91.12 97 ARG A O 1
ATOM 775 N N . THR A 1 98 ? -20.829 -4.373 22.531 1.00 91.88 98 THR A N 1
ATOM 776 C CA . THR A 1 98 ? -21.046 -3.501 21.358 1.00 91.88 98 THR A CA 1
ATOM 777 C C . THR A 1 98 ? -21.465 -4.289 20.108 1.00 91.88 98 THR A C 1
ATOM 779 O O . THR A 1 98 ? -22.112 -3.766 19.194 1.00 91.88 98 THR A O 1
ATOM 782 N N . GLY A 1 99 ? -21.072 -5.563 20.043 1.00 93.44 99 GLY A N 1
ATOM 783 C CA . GLY A 1 99 ? -21.123 -6.441 18.874 1.00 93.44 99 GLY A CA 1
ATOM 784 C C . GLY A 1 99 ? -20.327 -5.933 17.659 1.00 93.44 99 GLY A C 1
ATOM 785 O O . GLY A 1 99 ? -20.586 -6.389 16.543 1.00 93.44 99 GLY A O 1
ATOM 786 N N . LEU A 1 100 ? -19.460 -4.934 17.840 1.00 95.75 100 LEU A N 1
ATOM 787 C CA . LEU A 1 100 ? -18.627 -4.366 16.782 1.00 95.75 100 LEU A CA 1
ATOM 788 C C . LEU A 1 100 ? -17.461 -5.304 16.445 1.00 95.75 100 LEU A C 1
ATOM 790 O O . LEU A 1 100 ? -17.053 -6.136 17.257 1.00 95.75 100 LEU A O 1
ATOM 794 N N . GLY A 1 101 ? -16.901 -5.154 15.244 1.00 96.94 101 GLY A N 1
ATOM 795 C CA . GLY A 1 101 ? -15.687 -5.855 14.841 1.00 96.94 101 GLY A CA 1
ATOM 796 C C . GLY A 1 101 ? -14.513 -5.548 15.773 1.00 96.94 101 GLY A C 1
ATOM 797 O O . GLY A 1 101 ? -14.378 -4.439 16.289 1.00 96.94 101 GLY A O 1
ATOM 798 N N . THR A 1 102 ? -13.643 -6.534 15.979 1.00 97.19 102 THR A N 1
ATOM 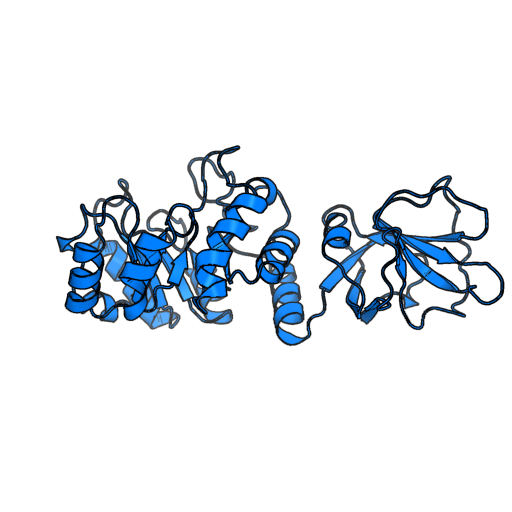799 C CA . THR A 1 102 ? -12.473 -6.407 16.856 1.00 97.19 102 THR A CA 1
ATOM 800 C C . THR A 1 102 ? -11.216 -6.171 16.032 1.00 97.19 102 THR A C 1
ATOM 802 O O . THR A 1 102 ? -10.852 -7.002 15.201 1.00 97.19 102 THR A O 1
ATOM 805 N N . ALA A 1 103 ? -10.533 -5.057 16.279 1.00 96.81 103 ALA A N 1
ATOM 806 C CA . ALA A 1 103 ? -9.214 -4.764 15.739 1.00 96.81 103 ALA A CA 1
ATOM 807 C C . ALA A 1 103 ? -8.177 -4.721 16.863 1.00 96.81 103 ALA A C 1
ATOM 809 O O . ALA A 1 103 ? -8.439 -4.177 17.935 1.00 96.81 103 ALA A O 1
ATOM 810 N N . ILE A 1 104 ? -6.989 -5.271 16.612 1.00 96.31 104 ILE A N 1
ATOM 811 C CA . ILE A 1 104 ? -5.901 -5.319 17.596 1.00 96.31 104 ILE A CA 1
ATOM 812 C C . ILE A 1 104 ? -4.632 -4.706 17.009 1.00 96.31 104 ILE A C 1
ATOM 814 O O . ILE A 1 104 ? -4.368 -4.806 15.806 1.00 96.31 104 ILE A O 1
ATOM 818 N N . ASN A 1 105 ? -3.824 -4.089 17.869 1.00 95.94 105 ASN A N 1
ATOM 819 C CA . ASN A 1 105 ? -2.523 -3.549 17.502 1.00 95.94 105 ASN A CA 1
ATOM 820 C C . ASN A 1 105 ? -1.565 -4.658 17.022 1.00 95.94 105 ASN A C 1
ATOM 822 O O . ASN A 1 105 ? -0.956 -5.387 17.809 1.00 95.94 105 ASN A O 1
ATOM 826 N N . ALA A 1 106 ? -1.390 -4.742 15.704 1.00 97.19 106 ALA A N 1
ATOM 827 C CA . ALA A 1 106 ? -0.529 -5.731 15.069 1.00 97.19 106 ALA A CA 1
ATOM 828 C C . ALA A 1 106 ? 0.965 -5.428 15.246 1.00 97.19 106 ALA A C 1
ATOM 830 O O . ALA A 1 106 ? 1.791 -6.308 15.056 1.00 97.19 106 ALA A O 1
ATOM 831 N N . SER A 1 107 ? 1.360 -4.203 15.607 1.00 96.62 107 SER A N 1
ATOM 832 C CA . SER A 1 107 ? 2.781 -3.857 15.748 1.00 96.62 107 SER A CA 1
ATOM 833 C C . SER A 1 107 ? 3.450 -4.504 16.963 1.00 96.62 107 SER A C 1
ATOM 835 O O . SER A 1 107 ? 4.683 -4.606 16.976 1.00 96.62 107 SER A O 1
ATOM 837 N N . THR A 1 108 ? 2.674 -4.910 17.972 1.00 95.06 108 THR A N 1
ATOM 838 C CA . THR A 1 108 ? 3.200 -5.347 19.276 1.00 95.06 108 THR A CA 1
ATOM 839 C C . THR A 1 108 ? 2.610 -6.645 19.814 1.00 95.06 108 THR A C 1
ATOM 841 O O . THR A 1 108 ? 3.184 -7.190 20.754 1.00 95.06 108 THR A O 1
ATOM 844 N N . ILE A 1 109 ? 1.487 -7.131 19.276 1.00 95.94 109 ILE A N 1
ATOM 845 C CA . ILE A 1 109 ? 0.836 -8.341 19.789 1.00 95.94 109 ILE A CA 1
ATOM 846 C C . ILE A 1 109 ? 1.745 -9.571 19.656 1.00 95.94 109 ILE A C 1
ATOM 848 O O . ILE A 1 109 ? 2.503 -9.716 18.698 1.00 95.94 109 ILE A O 1
ATOM 852 N N . ASP A 1 110 ? 1.675 -10.476 20.626 1.00 96.19 110 ASP A N 1
ATOM 853 C CA . ASP A 1 110 ? 2.311 -11.787 20.536 1.00 96.19 110 ASP A CA 1
ATOM 854 C C . ASP A 1 110 ? 1.312 -12.872 20.098 1.00 96.19 110 ASP A C 1
ATO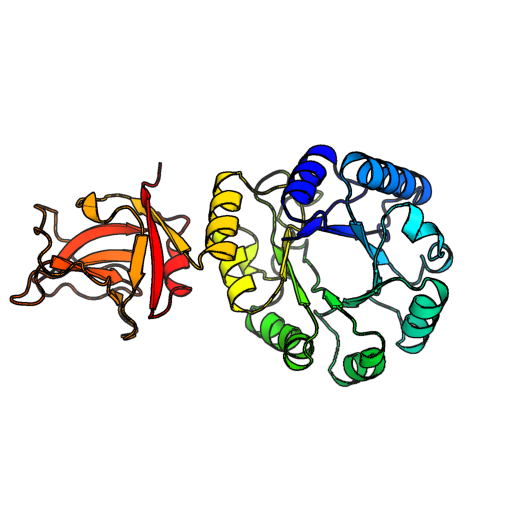M 856 O O . ASP A 1 110 ? 0.093 -12.694 20.143 1.00 96.19 110 ASP A O 1
ATOM 860 N N . ALA A 1 111 ? 1.839 -14.021 19.670 1.00 97.31 111 ALA A N 1
ATOM 861 C CA . ALA A 1 111 ? 1.026 -15.127 19.171 1.00 97.31 111 ALA A CA 1
ATOM 862 C C . ALA A 1 111 ? 0.038 -15.670 20.216 1.00 97.31 111 ALA A C 1
ATOM 864 O O . ALA A 1 111 ? -1.103 -15.949 19.867 1.00 97.31 111 ALA A O 1
ATOM 865 N N . THR A 1 112 ? 0.447 -15.779 21.483 1.00 97.31 112 THR A N 1
ATOM 866 C CA . THR A 1 112 ? -0.393 -16.313 22.566 1.00 97.31 112 THR A CA 1
ATOM 867 C C . THR A 1 112 ? -1.588 -15.400 22.820 1.00 97.31 112 THR A C 1
ATOM 869 O O . THR A 1 112 ? -2.722 -15.866 22.928 1.00 97.31 112 THR A O 1
ATOM 872 N N . THR A 1 113 ? -1.343 -14.091 22.877 1.00 96.50 113 THR A N 1
ATOM 873 C CA . THR A 1 113 ? -2.389 -13.082 23.048 1.00 96.50 113 THR A CA 1
ATOM 874 C C . THR A 1 113 ? -3.338 -13.083 21.848 1.00 96.50 113 THR A C 1
ATOM 876 O O . THR A 1 113 ? -4.553 -13.105 22.040 1.00 96.50 113 THR A O 1
ATOM 879 N N . LEU A 1 114 ? -2.814 -13.146 20.617 1.00 97.38 114 LEU A N 1
ATOM 880 C CA . LEU A 1 114 ? -3.641 -13.248 19.409 1.00 97.38 114 LEU A CA 1
ATOM 881 C C . LEU A 1 114 ? -4.509 -14.515 19.403 1.00 97.38 114 LEU A C 1
ATOM 883 O O . LEU A 1 114 ? -5.698 -14.444 19.097 1.00 97.38 114 LEU A O 1
ATOM 887 N N . ASP A 1 115 ? -3.933 -15.662 19.766 1.00 97.62 115 ASP A N 1
ATOM 888 C CA . ASP A 1 115 ? -4.631 -16.951 19.808 1.00 97.62 115 ASP A CA 1
ATOM 889 C C . ASP A 1 115 ? -5.771 -16.950 20.829 1.00 97.62 115 ASP A C 1
ATOM 891 O O . ASP A 1 115 ? -6.817 -17.548 20.585 1.00 97.62 115 ASP A O 1
ATOM 8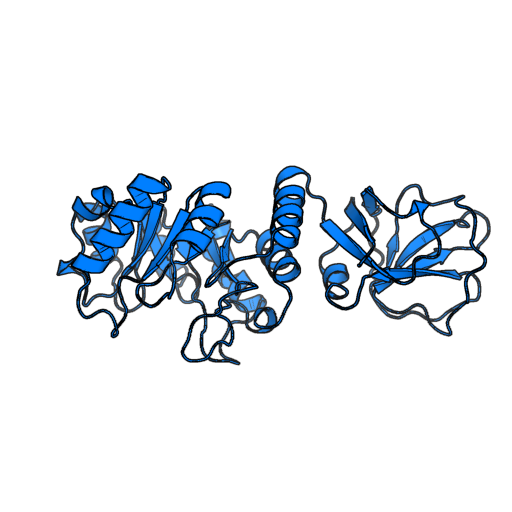95 N N . SER A 1 116 ? -5.613 -16.224 21.939 1.00 97.31 116 SER A N 1
ATOM 896 C CA . SER A 1 116 ? -6.680 -16.075 22.932 1.00 97.31 116 SER A CA 1
ATOM 897 C C . SER A 1 116 ? -7.886 -15.267 22.440 1.00 97.31 116 SER A C 1
ATOM 899 O O . SER A 1 116 ? -8.941 -15.353 23.053 1.00 97.31 116 SER A O 1
ATOM 901 N N . LEU A 1 117 ? -7.741 -14.510 21.348 1.00 97.44 117 LEU A N 1
ATOM 902 C CA . LEU A 1 117 ? -8.786 -13.670 20.753 1.00 97.44 117 LEU A CA 1
ATOM 903 C C . LEU A 1 117 ? -9.317 -14.246 19.430 1.00 97.44 117 LEU A C 1
ATOM 905 O O . LEU A 1 117 ? -10.088 -13.588 18.736 1.00 97.44 117 LEU A O 1
ATOM 909 N N . ILE A 1 118 ? -8.872 -15.438 19.018 1.00 97.00 118 ILE A N 1
ATOM 910 C CA . ILE A 1 118 ? -9.086 -15.958 17.658 1.00 97.00 118 ILE A CA 1
ATOM 911 C C . ILE A 1 118 ? -10.562 -16.189 17.306 1.00 97.00 118 ILE A C 1
ATOM 913 O O . ILE A 1 118 ? -10.938 -16.114 16.129 1.00 97.00 118 ILE A O 1
ATOM 917 N N . ASP A 1 119 ? -11.379 -16.455 18.325 1.00 97.44 119 ASP A N 1
ATOM 918 C CA . ASP A 1 119 ? -12.826 -16.647 18.261 1.00 97.44 119 ASP A CA 1
ATOM 919 C C . ASP A 1 119 ? -13.556 -15.374 17.816 1.00 97.44 119 ASP A C 1
ATOM 921 O O . ASP A 1 119 ? -14.543 -15.459 17.088 1.00 97.44 119 ASP A O 1
ATOM 925 N N . LEU A 1 120 ? -13.003 -14.200 18.140 1.00 97.56 120 LEU A N 1
ATOM 926 C CA . LEU A 1 120 ? -13.490 -12.902 17.668 1.00 97.56 120 LEU A CA 1
ATOM 927 C C . LEU A 1 120 ? -13.113 -12.603 16.210 1.00 97.56 120 LEU A C 1
ATOM 929 O O . LEU A 1 120 ? -13.556 -11.593 15.666 1.00 97.56 120 LEU A O 1
ATOM 933 N N . ARG A 1 121 ? -12.283 -13.450 15.577 1.00 97.81 121 ARG A N 1
ATOM 934 C CA . ARG A 1 121 ? -11.728 -13.248 14.223 1.00 97.81 121 ARG A CA 1
ATOM 935 C C . ARG A 1 121 ? -11.131 -11.834 14.056 1.00 97.81 121 ARG A C 1
ATOM 937 O O . ARG A 1 121 ? -11.550 -11.094 13.165 1.00 97.81 121 ARG A O 1
ATOM 944 N N . PRO A 1 122 ? -10.171 -11.441 14.912 1.00 97.50 122 PRO A N 1
ATOM 945 C CA . PRO A 1 122 ? -9.719 -10.064 14.985 1.00 97.50 122 PRO A CA 1
ATOM 946 C C . PRO A 1 122 ? -8.984 -9.650 13.712 1.00 97.50 122 PRO A C 1
ATOM 948 O O . PRO A 1 122 ? -8.271 -10.446 13.098 1.00 97.50 122 PRO A O 1
ATOM 951 N N . VAL A 1 123 ? -9.105 -8.377 13.355 1.00 98.00 123 VAL A N 1
ATOM 952 C CA . VAL A 1 123 ? -8.324 -7.771 12.275 1.00 98.00 123 VAL A CA 1
ATOM 953 C C . VAL A 1 123 ? -7.093 -7.067 12.852 1.00 98.00 123 VAL A C 1
ATOM 955 O O . VAL A 1 123 ? -7.157 -6.404 13.888 1.00 98.00 123 VAL A O 1
ATOM 958 N N . GLY A 1 124 ? -5.940 -7.221 12.212 1.00 97.81 124 GLY A N 1
ATOM 959 C CA . GLY A 1 124 ? -4.697 -6.595 12.656 1.00 97.81 124 GLY A CA 1
ATOM 960 C C . GLY A 1 124 ? -4.551 -5.181 12.111 1.00 97.81 124 GLY A C 1
ATOM 961 O O . GLY A 1 124 ? -4.723 -4.959 10.918 1.00 97.81 124 GLY A O 1
ATOM 962 N N . TRP A 1 125 ? -4.172 -4.225 12.952 1.00 97.94 125 TRP A N 1
ATOM 963 C CA . TRP A 1 125 ? -3.813 -2.874 12.515 1.00 97.94 125 TRP A CA 1
ATOM 964 C C . TRP A 1 125 ? -2.466 -2.478 13.096 1.00 97.94 125 TRP A C 1
ATOM 966 O O . TRP A 1 125 ? -2.329 -2.300 14.312 1.00 97.94 125 TRP A O 1
ATOM 976 N N . HIS A 1 126 ? -1.468 -2.321 12.234 1.00 98.12 126 HIS A N 1
ATOM 977 C CA . HIS A 1 126 ? -0.193 -1.738 12.624 1.00 98.12 126 HIS A CA 1
ATOM 978 C C . HIS A 1 126 ? -0.367 -0.287 13.068 1.00 98.12 126 HIS A C 1
ATOM 980 O O . HIS A 1 126 ? -1.281 0.403 12.636 1.00 98.12 126 HIS A O 1
ATOM 986 N N . ASN A 1 127 ? 0.537 0.186 13.918 1.00 96.81 127 ASN A N 1
ATOM 987 C CA . ASN A 1 127 ? 0.647 1.609 14.220 1.00 96.81 127 ASN A CA 1
ATOM 988 C C . ASN A 1 127 ? 1.206 2.385 13.019 1.00 96.81 127 ASN A C 1
ATOM 990 O O . ASN A 1 127 ? 2.007 1.859 12.237 1.00 96.81 127 ASN A O 1
ATOM 994 N N . TYR A 1 128 ? 0.846 3.662 12.933 1.00 96.12 128 TYR A N 1
ATOM 995 C CA . TYR A 1 128 ? 1.644 4.671 12.243 1.00 96.12 128 TYR A CA 1
ATOM 996 C C . TYR A 1 128 ? 2.538 5.419 13.239 1.00 96.12 128 TYR A C 1
ATOM 998 O O . TYR A 1 128 ? 2.275 5.447 14.442 1.00 96.12 128 TYR A O 1
ATOM 1006 N N . TYR A 1 129 ? 3.600 6.050 12.737 1.00 95.94 129 TYR A N 1
ATOM 1007 C CA . TYR A 1 129 ? 4.634 6.667 13.568 1.00 95.94 129 TYR A CA 1
ATOM 1008 C C . TYR A 1 129 ? 4.865 8.137 13.173 1.00 95.94 129 TYR A C 1
ATOM 1010 O O . TYR A 1 129 ? 5.613 8.406 12.225 1.00 95.94 129 TYR A O 1
ATOM 1018 N N . PRO A 1 130 ? 4.274 9.109 13.903 1.00 93.50 130 PRO A N 1
ATOM 1019 C CA . PRO A 1 130 ? 4.401 10.532 13.576 1.00 93.50 130 PRO A CA 1
ATOM 1020 C C . PRO A 1 130 ? 5.829 11.070 13.689 1.00 93.50 130 PRO A C 1
ATOM 1022 O O . PRO A 1 130 ? 6.240 11.942 12.924 1.00 93.50 130 PRO A O 1
ATOM 1025 N N . ARG A 1 131 ? 6.602 10.559 14.654 1.00 95.25 131 ARG A N 1
ATOM 1026 C CA . ARG A 1 131 ? 7.975 11.003 14.889 1.00 95.25 131 ARG A CA 1
ATOM 1027 C C . ARG A 1 131 ? 8.914 10.380 13.844 1.00 95.25 131 ARG A C 1
ATOM 1029 O O . ARG A 1 131 ? 8.923 9.161 13.700 1.00 95.25 131 ARG A O 1
ATOM 1036 N N . PRO A 1 132 ? 9.747 11.174 13.150 1.00 96.31 132 PRO A N 1
ATOM 1037 C CA . PRO A 1 132 ? 10.773 10.624 12.275 1.00 96.31 132 PRO A CA 1
ATOM 1038 C C . PRO A 1 132 ? 11.731 9.683 13.009 1.00 96.31 132 PRO A C 1
ATOM 1040 O O . PRO A 1 132 ? 12.031 9.869 14.194 1.00 96.31 132 PRO A O 1
ATOM 1043 N N . SER A 1 133 ? 12.231 8.696 12.273 1.00 95.88 133 SER A N 1
ATOM 1044 C CA . SER A 1 133 ? 13.128 7.640 12.746 1.00 95.88 133 SER A CA 1
ATOM 1045 C C . SER A 1 133 ? 12.517 6.699 13.791 1.00 95.88 133 SER A C 1
ATOM 1047 O O . SER A 1 133 ? 13.263 6.085 14.552 1.00 95.88 133 SER A O 1
ATOM 1049 N N . THR A 1 134 ? 11.185 6.583 13.859 1.00 97.38 134 THR A N 1
ATOM 1050 C CA . THR A 1 134 ? 10.512 5.661 14.797 1.00 97.38 134 THR A CA 1
ATOM 1051 C C . THR A 1 134 ? 9.564 4.662 14.140 1.00 97.38 134 THR A C 1
ATOM 1053 O O . THR A 1 134 ? 9.019 3.819 14.847 1.00 97.38 134 THR A O 1
ATOM 1056 N N . GLY A 1 135 ? 9.359 4.737 12.823 1.00 98.25 135 GLY A N 1
ATOM 1057 C CA . GLY A 1 135 ? 8.690 3.687 12.061 1.00 98.25 135 GLY A CA 1
ATOM 1058 C C . GLY A 1 135 ? 9.423 2.353 12.180 1.00 98.25 135 GLY A C 1
ATOM 1059 O O . GLY A 1 135 ? 10.634 2.299 12.409 1.00 98.25 135 GLY A O 1
ATOM 1060 N N . ILE A 1 136 ? 8.683 1.259 12.037 1.00 98.62 136 ILE A N 1
ATOM 1061 C CA . ILE A 1 136 ? 9.248 -0.088 12.153 1.00 98.62 136 ILE A CA 1
ATOM 1062 C C . ILE A 1 136 ? 9.947 -0.510 10.858 1.00 98.62 136 ILE A C 1
ATOM 1064 O O . ILE A 1 136 ? 9.738 0.064 9.789 1.00 98.62 136 ILE A O 1
ATOM 1068 N N . THR A 1 137 ? 10.803 -1.525 10.951 1.00 98.56 137 THR A N 1
ATOM 1069 C CA . THR A 1 137 ? 11.475 -2.107 9.784 1.00 98.56 137 THR A CA 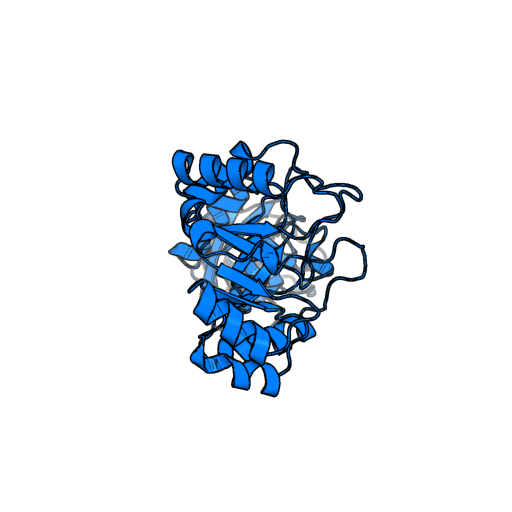1
ATOM 1070 C C . THR A 1 137 ? 10.531 -3.026 9.004 1.00 98.56 137 THR A C 1
ATOM 1072 O O . THR A 1 137 ? 9.628 -3.635 9.587 1.00 98.56 137 THR A O 1
ATOM 1075 N N . THR A 1 138 ? 10.793 -3.224 7.706 1.00 98.06 138 THR A N 1
ATOM 1076 C CA . THR A 1 138 ? 10.071 -4.211 6.878 1.00 98.06 138 THR A CA 1
ATOM 1077 C C . THR A 1 138 ? 10.114 -5.607 7.500 1.00 98.06 138 THR A C 1
ATOM 1079 O O . THR A 1 138 ? 9.097 -6.291 7.560 1.00 98.06 138 THR A O 1
ATOM 1082 N N . SER A 1 139 ? 11.268 -6.023 8.035 1.00 98.31 139 SER A N 1
ATOM 1083 C CA . SER A 1 139 ? 11.432 -7.342 8.660 1.00 98.31 139 SER A CA 1
ATOM 1084 C C . SER A 1 139 ? 10.555 -7.535 9.900 1.00 98.31 139 SER A C 1
ATOM 1086 O O . SER A 1 139 ? 9.983 -8.611 10.082 1.00 98.31 139 SER A O 1
ATOM 1088 N N . TRP A 1 140 ? 10.417 -6.504 10.741 1.00 98.50 140 TRP A N 1
ATOM 1089 C CA . TRP A 1 140 ? 9.540 -6.556 11.909 1.00 98.50 140 TRP A CA 1
ATOM 1090 C C . TRP A 1 140 ? 8.069 -6.546 11.502 1.00 98.50 140 TRP A C 1
ATOM 1092 O O . TRP A 1 140 ? 7.306 -7.386 11.975 1.00 98.50 140 TRP A O 1
ATOM 1102 N N . CYS A 1 141 ? 7.688 -5.648 10.588 1.00 98.69 141 CYS A N 1
ATOM 1103 C CA . CYS A 1 141 ? 6.329 -5.570 10.061 1.00 98.69 141 CYS A CA 1
ATOM 1104 C C . CYS A 1 141 ? 5.893 -6.906 9.452 1.00 98.69 141 CYS A C 1
ATOM 1106 O O . CYS A 1 141 ? 4.869 -7.445 9.851 1.00 98.69 141 CYS A O 1
ATOM 1108 N N . LEU A 1 142 ? 6.723 -7.513 8.596 1.00 98.31 142 LEU A N 1
ATOM 1109 C CA . LEU A 1 142 ? 6.440 -8.814 7.989 1.00 98.31 142 LEU A CA 1
ATOM 1110 C C . LEU A 1 142 ? 6.297 -9.926 9.036 1.00 98.31 142 LEU A C 1
ATOM 1112 O O . LEU A 1 142 ? 5.380 -10.739 8.950 1.00 98.31 142 LEU A O 1
ATOM 1116 N N . LYS A 1 143 ? 7.185 -9.964 10.040 1.00 98.44 143 LYS A N 1
ATOM 1117 C CA . LYS A 1 143 ? 7.104 -10.940 11.138 1.00 98.44 143 LYS A CA 1
ATOM 1118 C C . LYS A 1 143 ? 5.775 -10.826 11.888 1.00 98.44 143 LYS A C 1
ATOM 1120 O O . LYS A 1 143 ? 5.161 -11.845 12.183 1.00 98.44 143 LYS A O 1
ATOM 1125 N N . GLN A 1 144 ? 5.359 -9.604 12.200 1.00 98.56 144 GLN A N 1
ATOM 1126 C CA . GLN A 1 144 ? 4.119 -9.328 12.917 1.00 98.56 144 GLN A CA 1
ATOM 1127 C C . GLN A 1 144 ? 2.877 -9.588 12.054 1.00 98.56 144 GLN A C 1
ATOM 1129 O O . GLN A 1 144 ? 1.957 -10.276 12.484 1.00 98.56 144 GLN A O 1
ATOM 1134 N N . SER A 1 145 ? 2.886 -9.133 10.801 1.00 98.56 145 SER A N 1
ATOM 1135 C CA . SER A 1 145 ? 1.823 -9.382 9.822 1.00 98.56 145 SER A CA 1
ATOM 1136 C C . SER A 1 145 ? 1.576 -10.879 9.609 1.00 98.56 145 SER A C 1
ATOM 1138 O O . SER A 1 145 ? 0.424 -11.304 9.542 1.00 98.56 145 SER A O 1
ATOM 1140 N N . ARG A 1 146 ? 2.630 -11.710 9.595 1.00 98.38 146 ARG A N 1
ATOM 1141 C CA . ARG A 1 146 ? 2.503 -13.176 9.495 1.00 98.38 146 ARG A CA 1
ATOM 1142 C C . ARG A 1 146 ? 1.706 -13.803 10.636 1.00 98.38 146 ARG A C 1
ATOM 1144 O O . ARG A 1 146 ? 1.014 -14.784 10.395 1.00 98.38 146 ARG A O 1
ATOM 1151 N N . LEU A 1 147 ? 1.713 -13.222 11.842 1.00 98.44 147 LEU A N 1
ATOM 1152 C CA . LEU A 1 147 ? 0.872 -13.724 12.935 1.00 98.44 147 LEU A CA 1
ATOM 1153 C C . LEU A 1 147 ? -0.612 -13.735 12.544 1.00 98.44 147 LEU A C 1
ATOM 1155 O O . LEU A 1 147 ? -1.318 -14.674 12.907 1.00 98.44 147 LEU A O 1
ATOM 1159 N N . PHE A 1 148 ? -1.059 -12.743 11.772 1.00 98.62 148 PHE A N 1
ATOM 1160 C CA . PHE A 1 148 ? -2.429 -12.635 11.272 1.00 98.62 148 PHE A CA 1
ATOM 1161 C C . PHE A 1 148 ? -2.627 -13.436 9.981 1.00 98.62 148 PHE A C 1
ATOM 1163 O O . PHE A 1 148 ? -3.538 -14.263 9.911 1.00 98.62 148 PHE A O 1
ATOM 1170 N N . ILE A 1 149 ? -1.746 -13.250 8.991 1.00 98.25 149 ILE A N 1
ATOM 1171 C CA . ILE A 1 149 ? -1.866 -13.870 7.660 1.00 98.25 149 ILE A CA 1
ATOM 1172 C C . ILE A 1 149 ? -1.884 -15.400 7.761 1.00 98.25 149 ILE A C 1
ATOM 1174 O O . ILE A 1 149 ? -2.766 -16.038 7.187 1.00 98.25 149 ILE A O 1
ATOM 1178 N N . ASP A 1 150 ? -0.991 -15.994 8.560 1.00 97.62 150 ASP A N 1
ATOM 1179 C CA . ASP A 1 150 ? -0.906 -17.453 8.725 1.00 97.62 150 ASP A CA 1
ATOM 1180 C C . ASP A 1 150 ? -2.163 -18.040 9.407 1.00 97.62 150 ASP A C 1
ATOM 1182 O O . ASP A 1 150 ? -2.428 -19.239 9.318 1.00 97.62 150 ASP A O 1
ATOM 1186 N N . ARG A 1 151 ? -2.970 -17.196 10.068 1.00 98.06 151 ARG A N 1
ATOM 1187 C CA . ARG A 1 151 ? -4.257 -17.547 10.699 1.00 98.06 151 ARG A CA 1
ATOM 1188 C C . ARG A 1 151 ? -5.471 -17.232 9.819 1.00 98.06 151 ARG A C 1
ATOM 1190 O O . ARG A 1 151 ? -6.611 -17.396 10.269 1.00 98.06 151 ARG A O 1
ATOM 1197 N N . GLY A 1 152 ? -5.242 -16.765 8.590 1.00 97.88 152 GLY A N 1
ATOM 1198 C CA . GLY A 1 152 ? -6.286 -16.299 7.680 1.00 97.88 152 GLY A CA 1
ATOM 1199 C C . GLY A 1 152 ? -6.989 -15.029 8.166 1.00 97.88 152 GLY A C 1
ATOM 1200 O O . GLY A 1 152 ? -8.154 -14.820 7.837 1.00 97.88 152 GLY A O 1
ATOM 1201 N N . LEU A 1 153 ? -6.318 -14.215 8.987 1.00 98.38 153 LEU A N 1
ATOM 1202 C CA . LEU A 1 153 ? -6.829 -12.936 9.473 1.00 98.38 153 LEU A CA 1
ATOM 1203 C C . LEU A 1 153 ? -6.250 -11.784 8.639 1.00 98.38 153 LEU A C 1
ATOM 1205 O O . LEU A 1 153 ? -5.066 -11.817 8.290 1.00 98.38 153 LEU A O 1
ATOM 1209 N N . PRO A 1 154 ? -7.043 -10.744 8.338 1.00 98.12 154 PRO A N 1
ATOM 1210 C CA . PRO A 1 154 ? -6.541 -9.576 7.635 1.00 98.12 154 PRO A CA 1
ATOM 1211 C C . PRO A 1 154 ? -5.638 -8.744 8.549 1.00 98.12 154 PRO A C 1
ATOM 1213 O O . PRO A 1 154 ? -5.842 -8.668 9.763 1.00 98.12 154 PRO A O 1
ATOM 1216 N N . VAL A 1 155 ? -4.663 -8.075 7.944 1.00 98.56 155 VAL A N 1
ATOM 1217 C CA . VAL A 1 155 ? -3.781 -7.120 8.614 1.00 98.56 155 VAL A CA 1
ATOM 1218 C C . VAL A 1 155 ? -3.603 -5.882 7.744 1.00 98.56 155 VAL A C 1
ATOM 1220 O O . VAL A 1 155 ? -3.499 -5.983 6.520 1.00 98.56 155 VAL A O 1
ATOM 1223 N N . THR A 1 156 ? -3.580 -4.720 8.385 1.00 98.69 156 THR A N 1
ATOM 1224 C CA . THR A 1 156 ? -3.487 -3.404 7.757 1.00 98.69 156 THR A CA 1
ATOM 1225 C C . THR A 1 156 ? -2.234 -2.677 8.234 1.00 98.69 156 THR A C 1
ATOM 1227 O O . THR A 1 156 ? -1.899 -2.717 9.421 1.00 98.69 156 THR A O 1
ATOM 1230 N N . ALA A 1 157 ? -1.558 -1.982 7.321 1.00 98.69 157 ALA A N 1
ATOM 1231 C CA . ALA A 1 157 ? -0.461 -1.068 7.615 1.00 98.69 157 ALA A CA 1
ATOM 1232 C C . ALA A 1 157 ? -0.664 0.280 6.923 1.00 98.69 157 ALA A C 1
ATOM 1234 O O . ALA A 1 157 ? -1.395 0.404 5.939 1.00 98.69 157 ALA A O 1
ATOM 1235 N N . PHE A 1 158 ? 0.002 1.290 7.467 1.00 98.56 158 PHE A N 1
ATOM 1236 C CA . PHE A 1 158 ? -0.190 2.680 7.108 1.00 98.56 158 PHE A CA 1
ATOM 1237 C C . PHE A 1 158 ? 0.911 3.212 6.189 1.00 98.56 158 PHE A C 1
ATOM 1239 O O . PHE A 1 158 ? 2.100 2.955 6.402 1.00 98.56 158 PHE A O 1
ATOM 1246 N N . ILE A 1 159 ? 0.506 4.024 5.216 1.00 98.44 159 ILE A N 1
ATOM 1247 C CA . ILE A 1 159 ? 1.385 4.856 4.389 1.00 98.44 159 ILE A CA 1
ATOM 1248 C C . ILE A 1 159 ? 0.984 6.330 4.534 1.00 98.44 159 ILE A C 1
ATOM 1250 O O . ILE A 1 159 ? -0.191 6.616 4.781 1.00 98.44 159 ILE A O 1
ATOM 1254 N N . PRO A 1 160 ? 1.913 7.282 4.355 1.00 97.06 160 PRO A N 1
ATOM 1255 C CA . PRO A 1 160 ? 1.548 8.688 4.251 1.00 97.06 160 PRO A CA 1
ATOM 1256 C C . PRO A 1 160 ? 0.781 8.948 2.946 1.00 97.06 160 PRO A C 1
ATOM 1258 O O . PRO A 1 160 ? 1.020 8.288 1.930 1.00 97.06 160 PRO A O 1
ATOM 1261 N N . GLY A 1 161 ? -0.119 9.932 2.962 1.00 95.44 161 GLY A N 1
ATOM 1262 C CA . GLY A 1 161 ? -0.703 10.477 1.738 1.00 95.44 161 GLY A CA 1
ATOM 1263 C C . GLY A 1 161 ? 0.293 11.324 0.938 1.00 95.44 161 GLY A C 1
ATOM 1264 O O . GLY A 1 161 ? 1.405 11.607 1.378 1.00 95.44 161 GLY A O 1
ATOM 1265 N N . GLU A 1 162 ? -0.121 11.781 -0.244 1.00 94.19 162 GLU A N 1
ATOM 1266 C CA . GLU A 1 162 ? 0.694 12.648 -1.111 1.00 94.19 162 GLU A CA 1
ATOM 1267 C C . GLU A 1 162 ? 0.366 14.140 -0.927 1.00 94.19 162 GLU A C 1
ATOM 1269 O O . GLU A 1 162 ? 1.151 15.012 -1.302 1.00 94.19 162 GLU A O 1
ATOM 1274 N N . ARG A 1 163 ? -0.812 14.459 -0.376 1.00 88.44 163 ARG A N 1
ATOM 1275 C CA . ARG A 1 163 ? -1.295 15.833 -0.162 1.00 88.44 163 ARG A CA 1
ATOM 1276 C C . ARG A 1 163 ? -2.001 15.954 1.178 1.00 88.44 163 ARG A C 1
ATOM 1278 O O . ARG A 1 163 ? -2.818 15.098 1.491 1.00 88.44 163 ARG A O 1
ATOM 1285 N N . GLY A 1 164 ? -1.790 17.069 1.879 1.00 83.88 164 GLY A N 1
ATOM 1286 C CA . GLY A 1 164 ? -2.489 17.365 3.135 1.00 83.88 164 GLY A CA 1
ATOM 1287 C C . GLY A 1 164 ? -1.944 16.573 4.321 1.00 83.88 164 GLY A C 1
ATOM 1288 O O . GLY A 1 164 ? -2.717 15.961 5.046 1.00 83.88 164 GLY A O 1
ATOM 1289 N N . LEU A 1 165 ? -0.615 16.553 4.486 1.00 88.12 165 LEU A N 1
ATOM 1290 C CA . LEU A 1 165 ? 0.012 15.923 5.649 1.00 88.12 165 LEU A CA 1
ATOM 1291 C C . LEU A 1 165 ? -0.414 16.649 6.930 1.00 88.12 165 LEU A C 1
ATOM 1293 O O . LEU A 1 165 ? -0.364 17.880 6.998 1.00 88.12 165 LEU A O 1
ATOM 1297 N N . ARG A 1 166 ? -0.794 15.881 7.941 1.00 83.81 166 ARG A N 1
ATOM 1298 C CA . ARG A 1 166 ? -1.312 16.306 9.233 1.00 83.81 166 ARG A CA 1
ATOM 1299 C C . ARG A 1 166 ? -0.219 16.947 10.092 1.00 83.81 166 ARG A C 1
ATOM 1301 O O . ARG A 1 166 ? 0.955 16.554 10.087 1.00 83.81 166 ARG A O 1
ATOM 1308 N N . GLY A 1 167 ? -0.621 17.964 10.851 1.00 80.25 167 GLY A N 1
ATOM 1309 C CA . GLY A 1 167 ? 0.213 18.583 11.878 1.00 80.25 167 GLY A CA 1
ATOM 1310 C C . GLY A 1 167 ? 0.427 17.675 13.101 1.00 80.25 167 GLY A C 1
ATOM 1311 O O . GLY A 1 167 ? -0.135 16.585 13.184 1.00 80.25 167 GLY A O 1
ATOM 1312 N N . PRO A 1 168 ? 1.261 18.096 14.066 1.00 80.62 168 PRO A N 1
ATOM 1313 C CA . PRO A 1 168 ? 2.049 19.331 14.051 1.00 80.62 168 PRO A CA 1
ATOM 1314 C C . PRO A 1 168 ? 3.353 19.209 13.246 1.00 80.62 168 PRO A C 1
ATOM 1316 O O . PRO A 1 168 ? 4.006 20.210 12.972 1.00 80.62 168 PRO A O 1
ATOM 1319 N N . LEU A 1 169 ? 3.773 17.989 12.890 1.00 83.25 169 LEU A N 1
ATOM 1320 C CA . LEU A 1 169 ? 5.077 17.769 12.260 1.00 83.25 169 LEU A CA 1
ATOM 1321 C C . LEU A 1 169 ? 5.036 17.888 10.734 1.00 83.25 169 LEU A C 1
ATOM 1323 O O . LEU A 1 169 ? 6.044 18.288 10.150 1.00 83.25 169 LEU A O 1
ATOM 1327 N N . HIS A 1 170 ? 3.918 17.532 10.090 1.00 88.88 170 HIS A N 1
ATOM 1328 C CA . HIS A 1 170 ? 3.805 17.461 8.627 1.00 88.88 170 HIS A CA 1
ATOM 1329 C C . HIS A 1 170 ? 4.923 16.603 7.995 1.00 88.88 170 HIS A C 1
ATOM 1331 O O . HIS A 1 170 ? 5.515 16.960 6.977 1.00 88.88 170 HIS A O 1
ATOM 1337 N N . ARG A 1 171 ? 5.267 15.479 8.650 1.00 93.00 171 ARG A N 1
ATOM 1338 C CA . ARG A 1 171 ? 6.366 14.565 8.265 1.00 93.00 171 ARG A CA 1
ATOM 1339 C C . ARG A 1 171 ? 5.902 13.156 7.894 1.00 93.00 171 ARG A C 1
ATOM 1341 O O . ARG A 1 171 ? 6.722 12.239 7.908 1.00 93.00 171 ARG A O 1
ATOM 1348 N N . GLY A 1 172 ? 4.626 12.971 7.575 1.00 94.00 172 GLY A N 1
ATOM 1349 C CA . GLY A 1 172 ? 4.103 11.659 7.217 1.00 94.00 172 GLY A CA 1
ATOM 1350 C C . GLY A 1 172 ? 3.792 10.773 8.432 1.00 94.00 172 GLY A C 1
ATOM 1351 O O . GLY A 1 172 ? 4.478 10.832 9.456 1.00 94.00 172 GLY A O 1
ATOM 1352 N N . LEU A 1 173 ? 2.816 9.885 8.278 1.00 95.88 173 LEU A N 1
ATOM 1353 C CA . LEU A 1 173 ? 2.373 8.887 9.247 1.00 95.88 173 LEU A CA 1
ATOM 1354 C C . LEU A 1 173 ? 2.552 7.458 8.685 1.00 95.88 173 LEU A C 1
ATOM 1356 O O . LEU A 1 173 ? 1.579 6.721 8.534 1.00 95.88 173 LEU A O 1
ATOM 1360 N N . PRO A 1 174 ? 3.780 7.023 8.343 1.00 98.19 174 PRO A N 1
ATOM 1361 C CA . PRO A 1 174 ? 4.003 5.663 7.866 1.00 98.19 174 PRO A CA 1
ATOM 1362 C C . PRO A 1 174 ? 4.004 4.641 9.012 1.00 98.19 174 PRO A C 1
ATOM 1364 O O . PRO A 1 174 ? 4.366 4.961 10.147 1.00 98.19 174 PRO A O 1
ATOM 1367 N N . THR A 1 175 ? 3.724 3.378 8.687 1.00 98.75 175 THR A N 1
ATOM 1368 C CA . THR A 1 175 ? 4.136 2.220 9.496 1.00 98.75 175 THR A CA 1
ATOM 1369 C C . THR A 1 175 ? 5.627 1.921 9.303 1.00 98.75 175 THR A C 1
ATOM 1371 O O . THR A 1 175 ? 6.351 1.784 10.290 1.00 98.75 175 THR A O 1
ATOM 1374 N N . LEU A 1 176 ? 6.100 1.832 8.052 1.00 98.62 176 LEU A N 1
ATOM 1375 C CA . LEU A 1 176 ? 7.504 1.544 7.733 1.00 98.62 176 LEU A CA 1
ATOM 1376 C C . LEU A 1 176 ? 8.316 2.835 7.618 1.00 98.62 176 LEU A C 1
ATOM 1378 O O . LEU A 1 176 ? 7.956 3.725 6.856 1.00 98.62 176 LEU A O 1
ATOM 1382 N N . GLU A 1 177 ? 9.434 2.961 8.334 1.00 98.50 177 GLU A N 1
ATOM 1383 C CA . GLU A 1 177 ? 10.157 4.246 8.366 1.00 98.50 177 GLU A CA 1
ATOM 1384 C C . GLU A 1 177 ? 10.651 4.695 6.981 1.00 98.50 177 GLU A C 1
ATOM 1386 O O . GLU A 1 177 ? 10.586 5.882 6.662 1.00 98.50 177 GLU A O 1
ATOM 1391 N N . HIS A 1 178 ? 11.085 3.766 6.124 1.00 97.31 178 HIS A N 1
ATOM 1392 C CA . HIS A 1 178 ? 11.551 4.101 4.774 1.00 97.31 178 HIS A CA 1
ATOM 1393 C C . HIS A 1 178 ? 10.423 4.538 3.828 1.00 97.31 178 HIS A C 1
ATOM 1395 O O . HIS A 1 178 ? 10.711 5.090 2.771 1.00 97.31 178 HIS A O 1
ATOM 1401 N N . HIS A 1 179 ? 9.149 4.372 4.205 1.00 97.69 179 HIS A N 1
ATOM 1402 C CA . HIS A 1 179 ? 8.004 4.872 3.430 1.00 97.69 179 HIS A CA 1
ATOM 1403 C C . HIS A 1 179 ? 7.773 6.375 3.589 1.00 97.69 179 HIS A C 1
ATOM 1405 O O . HIS A 1 179 ? 7.080 6.975 2.771 1.00 97.69 179 HIS A O 1
ATOM 1411 N N . ARG A 1 180 ? 8.347 7.000 4.624 1.00 96.19 180 ARG A N 1
ATOM 1412 C CA . ARG A 1 180 ? 7.995 8.356 5.077 1.00 96.19 180 ARG A CA 1
ATOM 1413 C C . ARG A 1 180 ? 8.047 9.436 3.997 1.00 96.19 180 ARG A C 1
ATOM 1415 O O . ARG A 1 180 ? 7.180 10.301 3.953 1.00 96.19 180 ARG A O 1
ATOM 1422 N N . TYR A 1 181 ? 9.087 9.407 3.172 1.00 93.12 181 TYR A N 1
ATOM 1423 C CA . TYR A 1 181 ? 9.335 10.406 2.122 1.00 93.12 181 TYR A CA 1
ATOM 1424 C C . TYR A 1 181 ? 9.365 9.785 0.729 1.00 93.12 181 TYR A C 1
ATOM 1426 O O . TYR A 1 181 ? 9.768 10.421 -0.243 1.00 93.12 181 TYR A O 1
ATOM 1434 N N . ARG A 1 182 ? 8.976 8.518 0.659 1.00 93.06 182 ARG A N 1
ATOM 1435 C CA . ARG A 1 182 ? 8.926 7.736 -0.556 1.00 93.06 182 ARG A CA 1
ATOM 1436 C C . ARG A 1 182 ? 7.614 8.012 -1.282 1.00 93.06 182 ARG A C 1
ATOM 1438 O O . ARG A 1 182 ? 6.627 8.405 -0.660 1.00 93.06 182 ARG A O 1
ATOM 1445 N N . ASN A 1 183 ? 7.599 7.830 -2.600 1.00 93.19 183 ASN A N 1
ATOM 1446 C CA . ASN A 1 183 ? 6.365 7.983 -3.360 1.00 93.19 183 ASN A CA 1
ATOM 1447 C C . ASN A 1 183 ? 5.330 6.932 -2.902 1.00 93.19 183 ASN A C 1
ATOM 1449 O O . ASN A 1 183 ? 5.673 5.791 -2.577 1.00 93.19 183 ASN A O 1
ATOM 1453 N N . ALA A 1 184 ? 4.054 7.318 -2.875 1.00 96.25 184 ALA A N 1
ATOM 1454 C CA . ALA A 1 184 ? 2.999 6.460 -2.344 1.00 96.25 184 ALA A CA 1
ATOM 1455 C C . ALA A 1 184 ? 2.799 5.188 -3.180 1.00 96.25 184 ALA A C 1
ATOM 1457 O O . ALA A 1 184 ? 2.504 4.138 -2.617 1.00 96.25 184 ALA A O 1
ATOM 1458 N N . TRP A 1 185 ? 3.010 5.259 -4.498 1.00 97.25 185 TRP A N 1
ATOM 1459 C CA . TRP A 1 185 ? 2.882 4.106 -5.391 1.00 97.25 185 TRP A CA 1
ATOM 1460 C C . TRP A 1 185 ? 3.782 2.942 -4.958 1.00 97.25 185 TRP A C 1
ATOM 1462 O O . TRP A 1 185 ? 3.326 1.814 -4.774 1.00 97.25 185 TRP A O 1
ATOM 1472 N N . ALA A 1 186 ? 5.046 3.242 -4.693 1.00 96.94 186 ALA A N 1
ATOM 1473 C CA . ALA A 1 186 ? 6.029 2.251 -4.307 1.00 96.94 186 ALA A CA 1
ATOM 1474 C C . ALA A 1 186 ? 5.796 1.712 -2.881 1.00 96.94 186 ALA A C 1
ATOM 1476 O O . ALA A 1 186 ? 5.993 0.522 -2.625 1.00 96.94 186 ALA A O 1
ATOM 1477 N N . ASN A 1 187 ? 5.281 2.553 -1.975 1.00 97.69 187 ASN A N 1
ATOM 1478 C CA . ASN A 1 187 ? 4.831 2.120 -0.648 1.00 97.69 187 ASN A CA 1
ATOM 1479 C C . ASN A 1 187 ? 3.653 1.133 -0.732 1.00 97.69 187 ASN A C 1
ATOM 1481 O O . ASN A 1 187 ? 3.634 0.137 -0.006 1.00 97.69 187 ASN A O 1
ATOM 1485 N N . VAL A 1 188 ? 2.683 1.393 -1.620 1.00 97.94 188 VAL A N 1
ATOM 1486 C CA . VAL A 1 188 ? 1.534 0.502 -1.837 1.00 97.94 188 VAL A CA 1
ATOM 1487 C C . VAL A 1 188 ? 2.002 -0.851 -2.353 1.00 97.94 188 VAL A C 1
ATOM 1489 O O . VAL A 1 188 ? 1.630 -1.866 -1.768 1.00 97.94 188 VAL A O 1
ATOM 1492 N N . ILE A 1 189 ? 2.837 -0.879 -3.397 1.00 97.88 189 ILE A N 1
ATOM 1493 C CA . ILE A 1 189 ? 3.325 -2.140 -3.970 1.00 97.88 189 ILE A CA 1
ATOM 1494 C C . ILE A 1 189 ? 4.054 -2.991 -2.929 1.00 97.88 189 ILE A C 1
ATOM 1496 O O . ILE A 1 189 ? 3.752 -4.179 -2.817 1.00 97.88 189 ILE A O 1
ATOM 1500 N N . GLU A 1 190 ? 4.936 -2.400 -2.116 1.00 97.69 190 GLU A N 1
ATOM 1501 C CA . GLU A 1 190 ? 5.633 -3.145 -1.060 1.00 97.69 190 GLU A CA 1
ATOM 1502 C C . GLU A 1 190 ? 4.654 -3.817 -0.087 1.00 97.69 190 GLU A C 1
ATOM 1504 O O . GLU A 1 190 ? 4.754 -5.018 0.163 1.00 97.69 190 GLU A O 1
ATOM 1509 N N . LEU A 1 191 ? 3.676 -3.073 0.437 1.00 98.06 191 LEU A N 1
ATOM 1510 C CA . LEU A 1 191 ? 2.716 -3.624 1.398 1.00 98.06 191 LEU A CA 1
ATOM 1511 C C . LEU A 1 191 ? 1.774 -4.652 0.762 1.00 98.06 191 LEU A C 1
ATOM 1513 O O . LEU A 1 191 ? 1.490 -5.682 1.377 1.00 98.06 191 LEU A O 1
ATOM 1517 N N . ARG A 1 192 ? 1.325 -4.421 -0.478 1.00 96.19 192 ARG A N 1
ATOM 1518 C CA . ARG A 1 192 ? 0.485 -5.376 -1.214 1.00 96.19 192 ARG A CA 1
ATOM 1519 C C . ARG A 1 192 ? 1.206 -6.705 -1.417 1.00 96.19 192 ARG A C 1
ATOM 1521 O O . ARG A 1 192 ? 0.625 -7.754 -1.154 1.00 96.19 192 ARG A O 1
ATOM 1528 N N . GLN A 1 193 ? 2.478 -6.670 -1.808 1.00 95.19 193 GLN A N 1
ATOM 1529 C CA . GLN A 1 193 ? 3.294 -7.876 -1.979 1.00 95.19 193 GLN A CA 1
ATOM 1530 C C . GLN A 1 193 ? 3.594 -8.591 -0.655 1.00 95.19 193 GLN A C 1
ATOM 1532 O O . GLN A 1 193 ? 3.785 -9.805 -0.642 1.00 95.19 193 GLN A O 1
ATOM 1537 N N . MET A 1 194 ? 3.574 -7.873 0.472 1.00 96.56 194 MET A N 1
ATOM 1538 C CA . MET A 1 194 ? 3.629 -8.472 1.811 1.00 96.56 194 MET A CA 1
ATOM 1539 C C . MET A 1 194 ? 2.307 -9.135 2.243 1.00 96.56 194 MET A C 1
ATOM 1541 O O . MET A 1 194 ? 2.267 -9.743 3.312 1.00 96.56 194 MET A O 1
ATOM 1545 N N . GLY A 1 195 ? 1.233 -9.028 1.450 1.00 96.62 195 GLY A N 1
ATOM 1546 C CA . GLY A 1 195 ? -0.101 -9.517 1.809 1.00 96.62 195 GLY A CA 1
ATOM 1547 C C . GLY A 1 195 ? -0.830 -8.621 2.816 1.00 96.62 195 GLY A C 1
ATOM 1548 O O . GLY A 1 195 ? -1.726 -9.087 3.517 1.00 96.62 195 GLY A O 1
ATOM 1549 N N . VAL A 1 196 ? -0.435 -7.349 2.915 1.00 98.06 196 VAL A N 1
ATOM 1550 C CA . VAL A 1 196 ? -0.954 -6.386 3.892 1.00 98.06 196 VAL A CA 1
ATOM 1551 C C . VAL A 1 196 ? -1.914 -5.409 3.210 1.00 98.06 196 VAL A C 1
ATOM 1553 O O . VAL A 1 196 ? -1.659 -4.897 2.117 1.00 98.06 196 VAL A O 1
ATOM 1556 N N . THR A 1 197 ? -3.042 -5.126 3.863 1.00 97.81 197 THR A N 1
ATOM 1557 C CA . THR A 1 197 ? -3.975 -4.081 3.428 1.00 97.81 197 THR A CA 1
ATOM 1558 C C . THR A 1 197 ? -3.363 -2.709 3.676 1.00 97.81 197 THR A C 1
ATOM 1560 O O . THR A 1 197 ? -2.788 -2.455 4.731 1.00 97.81 197 THR A O 1
ATOM 1563 N N . VAL A 1 198 ? -3.501 -1.800 2.714 1.00 98.44 198 VAL A N 1
ATOM 1564 C CA . VAL A 1 198 ? -2.925 -0.458 2.821 1.00 98.44 198 VAL A CA 1
ATOM 1565 C C . VAL A 1 198 ? -3.975 0.547 3.279 1.00 98.44 198 VAL A C 1
ATOM 1567 O O . VAL A 1 198 ? -5.043 0.661 2.667 1.00 98.44 198 VAL A O 1
ATOM 1570 N N . ALA A 1 199 ? -3.634 1.291 4.329 1.00 98.31 199 ALA A N 1
ATOM 1571 C CA . ALA A 1 199 ? -4.359 2.463 4.793 1.00 98.31 199 ALA A CA 1
ATOM 1572 C C . ALA A 1 199 ? -3.538 3.740 4.556 1.00 98.31 199 ALA A C 1
ATOM 1574 O O . ALA A 1 199 ? -2.366 3.823 4.922 1.00 98.31 199 ALA A O 1
ATOM 1575 N N . VAL A 1 200 ? -4.157 4.751 3.955 1.00 98.06 200 VAL A N 1
ATOM 1576 C CA . VAL A 1 200 ? -3.604 6.098 3.818 1.00 98.06 200 VAL A CA 1
ATOM 1577 C C . VAL A 1 200 ? -3.845 6.821 5.134 1.00 98.06 200 VAL A C 1
ATOM 1579 O O . VAL A 1 200 ? -4.975 7.163 5.469 1.00 98.06 200 VAL A O 1
ATOM 1582 N N . ALA A 1 201 ? -2.775 7.011 5.894 1.00 96.25 201 ALA A N 1
ATOM 1583 C CA . ALA A 1 201 ? -2.841 7.458 7.276 1.00 96.25 201 ALA A CA 1
ATOM 1584 C C . ALA A 1 201 ? -3.240 8.919 7.447 1.00 96.25 201 ALA A C 1
ATOM 1586 O O . ALA A 1 201 ? -3.599 9.301 8.552 1.00 96.25 201 ALA A O 1
ATOM 1587 N N . GLU A 1 202 ? -3.122 9.732 6.402 1.00 93.50 202 GLU A N 1
ATOM 1588 C CA . GLU A 1 202 ? -3.464 11.152 6.387 1.00 93.50 202 GLU A CA 1
ATOM 1589 C C . GLU A 1 202 ? -3.596 11.638 4.942 1.00 93.50 202 GLU A C 1
ATOM 1591 O O . GLU A 1 202 ? -2.924 11.129 4.039 1.00 93.50 202 GLU A O 1
ATOM 1596 N N . GLY A 1 203 ? -4.395 12.681 4.733 1.00 92.62 203 GLY A N 1
ATOM 1597 C CA . GLY A 1 203 ? -4.458 13.347 3.443 1.00 92.62 203 GLY A CA 1
ATOM 1598 C C . GLY A 1 203 ? -5.016 12.470 2.317 1.00 92.62 203 GLY A C 1
ATOM 1599 O O . GLY A 1 203 ? -5.849 11.592 2.527 1.00 92.62 203 GLY A O 1
ATOM 1600 N N . THR A 1 204 ? -4.584 12.748 1.085 1.00 95.06 204 THR A N 1
ATOM 1601 C CA . THR A 1 204 ? -5.087 12.078 -0.131 1.00 95.06 204 THR A CA 1
ATOM 1602 C C . THR A 1 204 ? -3.959 11.643 -1.057 1.00 95.06 204 THR A C 1
ATOM 1604 O O . THR A 1 204 ? -2.858 12.202 -1.030 1.00 95.06 204 THR A O 1
ATOM 1607 N N . LEU A 1 205 ? -4.254 10.664 -1.908 1.00 96.69 205 LEU A N 1
ATOM 1608 C CA . LEU A 1 205 ? -3.419 10.273 -3.040 1.00 96.69 205 LEU A CA 1
ATOM 1609 C C . LEU A 1 205 ? -3.794 11.084 -4.285 1.00 96.69 205 LEU A C 1
ATOM 1611 O O . LEU A 1 205 ? -4.908 11.600 -4.411 1.00 96.69 205 LEU A O 1
ATOM 1615 N N . THR A 1 206 ? -2.853 11.222 -5.212 1.00 95.81 206 THR A N 1
ATOM 1616 C CA . THR A 1 206 ? -3.101 11.827 -6.523 1.00 95.81 206 THR A CA 1
ATOM 1617 C C . THR A 1 206 ? -3.885 10.878 -7.427 1.00 95.81 206 THR A C 1
ATOM 1619 O O . THR A 1 206 ? -3.744 9.662 -7.323 1.00 95.81 206 THR A O 1
ATOM 1622 N N . GLN A 1 207 ? -4.653 11.429 -8.376 1.00 95.38 207 GLN A N 1
ATOM 1623 C CA . GLN A 1 207 ? -5.419 10.619 -9.334 1.00 95.38 207 GLN A CA 1
ATOM 1624 C C . GLN A 1 207 ? -4.535 9.628 -10.097 1.00 95.38 207 GLN A C 1
ATOM 1626 O O . GLN A 1 207 ? -4.920 8.487 -10.304 1.00 95.38 207 GLN A O 1
ATOM 1631 N N . ARG A 1 208 ? -3.321 10.052 -10.468 1.00 95.25 208 ARG A N 1
ATOM 1632 C CA . ARG A 1 208 ? -2.346 9.193 -11.142 1.00 95.25 208 ARG A CA 1
ATOM 1633 C C . ARG A 1 208 ? -1.998 7.966 -10.298 1.00 95.25 208 ARG A C 1
ATOM 1635 O O . ARG A 1 208 ? -2.057 6.853 -10.804 1.00 95.25 208 ARG A O 1
ATOM 1642 N N . THR A 1 209 ? -1.667 8.171 -9.023 1.00 96.75 209 THR A N 1
ATOM 1643 C CA . THR A 1 209 ? -1.362 7.073 -8.097 1.00 96.75 209 THR A CA 1
ATOM 1644 C C . THR A 1 209 ? -2.570 6.151 -7.930 1.00 96.75 209 THR A C 1
ATOM 1646 O O . THR A 1 209 ? -2.404 4.938 -7.979 1.00 96.75 209 THR A O 1
ATOM 1649 N N . LEU A 1 210 ? -3.785 6.696 -7.809 1.00 97.31 210 LEU A N 1
ATOM 1650 C CA . LEU A 1 210 ? -5.010 5.891 -7.722 1.00 97.31 210 LEU A CA 1
ATOM 1651 C C . LEU A 1 210 ? -5.236 5.022 -8.962 1.00 97.31 210 LEU A C 1
ATOM 1653 O O . LEU A 1 210 ? -5.499 3.834 -8.817 1.00 97.31 210 LEU A O 1
ATOM 1657 N N . THR A 1 211 ? -5.068 5.578 -10.164 1.00 96.88 211 THR A N 1
ATOM 1658 C CA . THR A 1 211 ? -5.196 4.823 -11.420 1.00 96.88 211 THR A CA 1
ATOM 1659 C C . THR A 1 211 ? -4.189 3.673 -11.503 1.00 96.88 211 THR A C 1
ATOM 1661 O O . THR A 1 211 ? -4.526 2.592 -11.978 1.00 96.88 211 THR A O 1
ATOM 1664 N N . TRP A 1 212 ? -2.959 3.866 -11.021 1.00 97.56 212 TRP A N 1
ATOM 1665 C CA . TRP A 1 212 ? -1.967 2.786 -10.980 1.00 97.56 212 TRP A CA 1
ATOM 1666 C C . TRP A 1 212 ? -2.306 1.708 -9.950 1.00 97.56 212 TRP A C 1
ATOM 1668 O O . TRP A 1 212 ? -2.129 0.525 -10.234 1.00 97.56 212 TRP A O 1
ATOM 1678 N N . ILE A 1 213 ? -2.824 2.100 -8.782 1.00 97.25 213 ILE A N 1
ATOM 1679 C CA . ILE A 1 213 ? -3.292 1.157 -7.759 1.00 97.25 213 ILE A CA 1
ATOM 1680 C C . ILE A 1 213 ? -4.451 0.325 -8.292 1.00 97.25 213 ILE A C 1
ATOM 1682 O O . ILE A 1 213 ? -4.417 -0.893 -8.157 1.00 97.25 213 ILE A O 1
ATOM 1686 N N . GLU A 1 214 ? -5.443 0.962 -8.916 1.00 95.94 214 GLU A N 1
ATOM 1687 C CA . GLU A 1 214 ? -6.590 0.273 -9.507 1.00 95.94 214 GLU A CA 1
ATOM 1688 C C . GLU A 1 214 ? -6.130 -0.756 -10.537 1.00 95.94 214 GLU A C 1
ATOM 1690 O O . GLU A 1 214 ? -6.455 -1.929 -10.400 1.00 95.94 214 GLU A O 1
ATOM 1695 N N . ARG A 1 215 ? -5.283 -0.349 -11.490 1.00 96.12 215 ARG A N 1
ATOM 1696 C CA . ARG A 1 215 ? -4.765 -1.249 -12.527 1.00 96.12 215 ARG A CA 1
ATOM 1697 C C . ARG A 1 215 ? -3.974 -2.430 -11.960 1.00 96.12 215 ARG A C 1
ATOM 1699 O O . ARG A 1 215 ? -4.030 -3.536 -12.493 1.00 96.12 215 ARG A O 1
ATOM 1706 N N . PHE A 1 216 ? -3.223 -2.220 -10.884 1.00 97.12 216 PHE A N 1
ATOM 1707 C CA . PHE A 1 216 ? -2.530 -3.317 -10.217 1.00 97.12 216 PHE A CA 1
ATOM 1708 C C . PHE A 1 216 ? -3.491 -4.246 -9.477 1.00 97.12 216 PHE A C 1
ATOM 1710 O O . PHE A 1 216 ? -3.367 -5.463 -9.606 1.00 97.12 216 PHE A O 1
ATOM 1717 N N . ASP A 1 217 ? -4.454 -3.692 -8.741 1.00 94.38 217 ASP A N 1
ATOM 1718 C CA . ASP A 1 217 ? -5.442 -4.470 -7.993 1.00 94.38 217 ASP A CA 1
ATOM 1719 C C . ASP A 1 217 ? -6.367 -5.274 -8.944 1.00 94.38 217 ASP A C 1
ATOM 1721 O O . ASP A 1 217 ? -6.786 -6.375 -8.580 1.00 94.38 217 ASP A O 1
ATOM 1725 N N . THR A 1 218 ? -6.663 -4.779 -10.158 1.00 94.88 218 THR A N 1
ATOM 1726 C CA . THR A 1 218 ? -7.514 -5.464 -11.155 1.00 94.88 218 THR A CA 1
ATOM 1727 C C . THR A 1 218 ? -6.750 -6.432 -12.054 1.00 94.88 218 THR A C 1
ATOM 1729 O O . THR A 1 218 ? -7.179 -7.573 -12.229 1.00 94.88 218 THR A O 1
ATOM 1732 N N . ASP A 1 219 ? -5.625 -5.992 -12.623 1.00 96.31 219 ASP A N 1
ATOM 1733 C CA . ASP A 1 219 ? -4.955 -6.690 -13.729 1.00 96.31 219 ASP A CA 1
ATOM 1734 C C . ASP A 1 219 ? -3.586 -7.268 -13.340 1.00 96.31 219 ASP A C 1
ATOM 1736 O O . ASP A 1 219 ? -2.966 -7.994 -14.123 1.00 96.31 219 ASP A O 1
ATOM 1740 N N . GLY A 1 220 ? -3.086 -6.951 -12.140 1.00 96.06 220 GLY A N 1
ATOM 1741 C CA . GLY A 1 220 ? -1.754 -7.354 -11.685 1.00 96.06 220 GLY A CA 1
ATOM 1742 C C . GLY A 1 220 ? -0.613 -6.671 -12.446 1.00 96.06 220 GLY A C 1
ATOM 1743 O O . GLY A 1 220 ? 0.491 -7.213 -12.503 1.00 96.06 220 GLY A O 1
ATOM 1744 N N . VAL A 1 221 ? -0.872 -5.509 -13.059 1.00 98.00 221 VAL A N 1
ATOM 1745 C CA . VAL A 1 221 ? 0.099 -4.778 -13.887 1.00 98.00 221 VAL A CA 1
ATOM 1746 C C . VAL A 1 221 ? 0.760 -3.660 -13.083 1.00 98.00 221 VAL A C 1
ATOM 1748 O O . VAL A 1 221 ? 0.088 -2.763 -12.575 1.00 98.00 221 VAL A O 1
ATOM 1751 N N . ILE A 1 222 ? 2.092 -3.677 -12.998 1.00 98.06 222 ILE A N 1
ATOM 1752 C CA . ILE A 1 222 ? 2.869 -2.619 -12.339 1.00 98.06 222 ILE A CA 1
ATOM 1753 C C . ILE A 1 222 ? 3.193 -1.517 -13.349 1.00 98.06 222 ILE A C 1
ATOM 1755 O O . ILE A 1 222 ? 3.878 -1.759 -14.338 1.00 98.06 222 ILE A O 1
ATOM 1759 N N . THR A 1 223 ? 2.755 -0.284 -13.086 1.00 98.00 223 THR A N 1
ATOM 1760 C CA . THR A 1 223 ? 3.125 0.861 -13.933 1.00 98.00 223 THR A CA 1
ATOM 1761 C C . THR A 1 223 ? 4.525 1.379 -13.593 1.00 98.00 223 THR A C 1
ATOM 1763 O O . THR A 1 223 ? 4.834 1.639 -12.424 1.00 98.00 223 THR A O 1
ATOM 1766 N N . LEU A 1 224 ? 5.361 1.546 -14.621 1.00 97.81 224 LEU A N 1
ATOM 1767 C CA . LEU A 1 224 ? 6.741 2.023 -14.553 1.00 97.81 224 LEU A CA 1
ATOM 1768 C C . LEU A 1 224 ? 6.931 3.217 -15.502 1.00 97.81 224 LEU A C 1
ATOM 1770 O O . LEU A 1 224 ? 7.060 3.037 -16.715 1.00 97.81 224 LEU A O 1
ATOM 1774 N N . PRO A 1 225 ? 6.966 4.449 -14.970 1.00 97.38 225 PRO A N 1
ATOM 1775 C CA . PRO A 1 225 ? 7.248 5.626 -15.778 1.00 97.38 225 PRO A CA 1
ATOM 1776 C C . PRO A 1 225 ? 8.686 5.628 -16.297 1.00 97.38 225 PRO A C 1
ATOM 1778 O O . PRO A 1 225 ? 9.613 5.387 -15.526 1.00 97.38 225 PRO A O 1
ATOM 1781 N N . LEU A 1 226 ? 8.869 5.942 -17.577 1.00 97.62 226 LEU A N 1
ATOM 1782 C CA . LEU A 1 226 ? 10.149 5.975 -18.275 1.00 97.62 226 LEU A CA 1
ATOM 1783 C C . LEU A 1 226 ? 10.542 7.398 -18.689 1.00 97.62 226 LEU A C 1
ATOM 1785 O O . LEU A 1 226 ? 9.685 8.213 -19.029 1.00 97.62 226 LEU A O 1
ATOM 1789 N N . CYS A 1 227 ? 11.840 7.676 -18.735 1.00 95.88 227 CYS A N 1
ATOM 1790 C CA . CYS A 1 227 ? 12.419 8.858 -19.372 1.00 95.88 227 CYS A CA 1
ATOM 1791 C C . CYS A 1 227 ? 13.545 8.469 -20.343 1.00 95.88 227 CYS A C 1
ATOM 1793 O O . CYS A 1 227 ? 13.954 7.308 -20.405 1.00 95.88 227 CYS A O 1
ATOM 1795 N N . ASP A 1 228 ? 13.998 9.442 -21.141 1.00 92.88 228 ASP A N 1
ATOM 1796 C CA . ASP A 1 228 ? 15.062 9.286 -22.144 1.00 92.88 228 ASP A CA 1
ATOM 1797 C C . ASP A 1 228 ? 14.839 8.114 -23.119 1.00 92.88 228 ASP A C 1
ATOM 1799 O O . ASP A 1 228 ? 15.771 7.413 -23.515 1.00 92.88 228 ASP A O 1
ATOM 1803 N N . LEU A 1 229 ? 13.576 7.887 -23.496 1.00 94.25 229 LEU A N 1
ATOM 1804 C CA . LEU A 1 229 ? 13.168 6.756 -24.321 1.00 94.25 229 LEU A CA 1
ATOM 1805 C C . LEU A 1 229 ? 13.574 6.953 -25.790 1.00 94.25 229 LEU A C 1
ATOM 1807 O O . LEU A 1 229 ? 13.123 7.891 -26.446 1.00 94.25 229 LEU A O 1
ATOM 1811 N N . ALA A 1 230 ? 14.376 6.028 -26.317 1.00 93.50 230 ALA A N 1
ATOM 1812 C CA . ALA A 1 230 ? 14.806 5.993 -27.717 1.00 93.50 230 ALA A CA 1
ATOM 1813 C C . ALA A 1 230 ? 13.928 5.089 -28.605 1.00 93.50 230 ALA A C 1
ATOM 1815 O O . ALA A 1 230 ? 14.030 5.147 -29.826 1.00 93.50 230 ALA A O 1
ATOM 1816 N N . CYS A 1 231 ? 13.078 4.255 -28.000 1.00 91.75 231 CYS A N 1
ATOM 1817 C CA . CYS A 1 231 ? 12.231 3.281 -28.687 1.00 91.75 231 CYS A CA 1
ATOM 1818 C C . CYS A 1 231 ? 10.797 3.366 -28.147 1.00 91.75 231 CYS A C 1
ATOM 1820 O O . CYS A 1 231 ? 10.501 2.875 -27.057 1.00 91.75 231 CYS A O 1
ATOM 1822 N N . ALA A 1 232 ? 9.912 4.038 -28.887 1.00 92.88 232 ALA A N 1
ATOM 1823 C CA . ALA A 1 232 ? 8.532 4.295 -28.464 1.00 92.88 232 ALA A CA 1
ATOM 1824 C C . ALA A 1 232 ? 7.677 3.017 -28.412 1.00 92.88 232 ALA A C 1
ATOM 1826 O O . ALA A 1 232 ? 6.691 2.965 -27.682 1.00 92.88 232 ALA A O 1
ATOM 1827 N N . GLU A 1 233 ? 8.080 1.977 -29.140 1.00 93.94 233 GLU A N 1
ATOM 1828 C CA . GLU A 1 233 ? 7.485 0.639 -29.162 1.00 93.94 233 GLU A CA 1
ATOM 1829 C C . GLU A 1 233 ? 7.576 -0.073 -27.805 1.00 93.94 233 GLU A C 1
ATOM 1831 O O . GLU A 1 233 ? 6.846 -1.030 -27.559 1.00 93.94 233 GLU A O 1
ATOM 1836 N N . LEU A 1 234 ? 8.446 0.403 -26.906 1.00 95.81 234 LEU A N 1
ATOM 1837 C CA . LEU A 1 234 ? 8.497 -0.071 -25.527 1.00 95.81 234 LEU A CA 1
ATOM 1838 C C . LEU A 1 234 ? 7.361 0.479 -24.665 1.00 95.81 234 LEU A C 1
ATOM 1840 O O . LEU A 1 234 ? 7.170 -0.028 -23.569 1.00 95.81 234 LEU A O 1
ATOM 1844 N N . LEU A 1 235 ? 6.595 1.477 -25.104 1.00 97.56 235 LEU A N 1
ATOM 1845 C CA . LEU A 1 235 ? 5.452 1.956 -24.328 1.00 97.56 235 LEU A CA 1
ATOM 1846 C C . LEU A 1 235 ? 4.296 0.951 -24.351 1.00 97.56 235 LEU A C 1
ATOM 1848 O O . LEU A 1 235 ? 4.027 0.309 -25.364 1.00 97.56 235 LEU A O 1
ATOM 1852 N N . GLY A 1 236 ? 3.579 0.869 -23.234 1.00 97.44 236 GLY A N 1
ATOM 1853 C CA . GLY A 1 236 ? 2.464 -0.051 -23.035 1.00 97.44 236 GLY A CA 1
ATOM 1854 C C . GLY A 1 236 ? 2.835 -1.280 -22.209 1.00 97.44 236 GLY A C 1
ATOM 1855 O O . GLY A 1 236 ? 3.843 -1.302 -21.500 1.00 97.44 236 GLY A O 1
ATOM 1856 N N . GLU A 1 237 ? 1.975 -2.295 -22.276 1.00 97.94 237 GLU A N 1
ATOM 1857 C CA . GLU A 1 237 ? 2.080 -3.490 -21.444 1.00 97.94 237 GLU A CA 1
ATOM 1858 C C . GLU A 1 237 ? 3.083 -4.495 -22.011 1.00 97.94 237 GLU A C 1
ATOM 1860 O O . GLU A 1 237 ? 3.001 -4.898 -23.170 1.00 97.94 237 GLU A O 1
ATOM 1865 N N . HIS A 1 238 ? 3.966 -4.976 -21.142 1.00 98.12 238 HIS A N 1
ATOM 1866 C CA . HIS A 1 238 ? 4.907 -6.047 -21.422 1.00 98.12 238 HIS A CA 1
ATOM 1867 C C . HIS A 1 238 ? 4.887 -7.090 -20.315 1.00 98.12 238 HIS A C 1
ATOM 1869 O O . HIS A 1 238 ? 4.519 -6.819 -19.172 1.00 98.12 238 HIS A O 1
ATOM 1875 N N . THR A 1 239 ? 5.333 -8.299 -20.642 1.00 98.25 239 THR A N 1
ATOM 1876 C CA . THR A 1 239 ? 5.538 -9.362 -19.653 1.00 98.25 239 THR A CA 1
ATOM 1877 C C . THR A 1 239 ? 7.026 -9.547 -19.405 1.00 98.25 239 THR A C 1
ATOM 1879 O O . THR A 1 239 ? 7.811 -9.706 -20.340 1.00 98.25 239 THR A O 1
ATOM 1882 N N . LEU A 1 240 ? 7.422 -9.549 -18.135 1.00 98.06 240 LEU A N 1
ATOM 1883 C CA . LEU A 1 240 ? 8.768 -9.932 -17.742 1.00 98.06 240 LEU A CA 1
ATOM 1884 C C . LEU A 1 240 ? 8.908 -11.445 -17.880 1.00 98.06 240 LEU A C 1
ATOM 1886 O O . LEU A 1 240 ? 8.044 -12.214 -17.453 1.00 98.06 240 LEU A O 1
ATOM 1890 N N . ARG A 1 241 ? 10.020 -11.895 -18.452 1.00 97.75 241 ARG A N 1
ATOM 1891 C CA . ARG A 1 241 ? 10.328 -13.320 -18.559 1.00 97.75 241 ARG A CA 1
ATOM 1892 C C . ARG A 1 241 ? 10.347 -13.978 -17.180 1.00 97.75 241 ARG A C 1
ATOM 1894 O O . ARG A 1 241 ? 10.720 -13.359 -16.189 1.00 97.75 241 ARG A O 1
ATOM 1901 N N . ARG A 1 242 ? 9.939 -15.249 -17.119 1.00 96.19 242 ARG A N 1
ATOM 1902 C CA . ARG A 1 242 ? 9.851 -16.005 -15.855 1.00 96.19 242 ARG A CA 1
ATOM 1903 C C . ARG A 1 242 ? 11.221 -16.311 -15.256 1.00 96.19 242 ARG A C 1
ATOM 1905 O O . ARG A 1 242 ? 11.323 -16.521 -14.055 1.00 96.19 242 ARG A O 1
ATOM 1912 N N . GLU A 1 243 ? 12.253 -16.399 -16.090 1.00 95.56 243 GLU A N 1
ATOM 1913 C CA . GLU A 1 243 ? 13.607 -16.711 -15.650 1.00 95.56 243 GLU A CA 1
ATOM 1914 C C . GLU A 1 243 ? 14.256 -15.504 -14.954 1.00 95.56 243 GLU A C 1
ATOM 1916 O O . GLU A 1 243 ? 14.507 -14.473 -15.580 1.00 95.56 243 GLU A O 1
ATOM 1921 N N . GLU A 1 244 ? 14.591 -15.652 -13.672 1.00 93.31 244 GLU A N 1
ATOM 1922 C CA . GLU A 1 244 ? 15.239 -14.600 -12.886 1.00 93.31 244 GLU A CA 1
ATOM 1923 C C . GLU A 1 244 ? 16.762 -14.768 -12.882 1.00 93.31 244 GLU A C 1
ATOM 1925 O O . GLU A 1 244 ? 17.293 -15.819 -12.521 1.00 93.31 244 GLU A O 1
ATOM 1930 N N . THR A 1 245 ? 17.483 -13.719 -13.281 1.00 91.75 245 THR A N 1
ATOM 1931 C CA . THR A 1 245 ? 18.958 -13.728 -13.348 1.00 91.75 245 THR A CA 1
ATOM 1932 C C . THR A 1 245 ? 19.620 -13.000 -12.178 1.00 91.75 245 THR A C 1
ATOM 1934 O O . THR A 1 245 ? 20.825 -13.127 -11.979 1.00 91.75 245 THR A O 1
ATOM 1937 N N . GLY A 1 246 ? 18.858 -12.183 -11.441 1.00 92.31 246 GLY A N 1
ATOM 1938 C CA . GLY A 1 246 ? 19.378 -11.240 -10.444 1.00 92.31 246 GLY A CA 1
ATOM 1939 C C . GLY A 1 246 ? 20.154 -10.050 -11.031 1.00 92.31 246 GLY A C 1
ATOM 1940 O O . GLY A 1 246 ? 20.624 -9.200 -10.278 1.00 92.31 246 GLY A O 1
ATOM 1941 N N . ILE A 1 247 ? 20.296 -9.983 -12.358 1.00 94.56 247 ILE A N 1
ATOM 1942 C CA . ILE A 1 247 ? 21.027 -8.928 -13.072 1.00 94.56 247 ILE A CA 1
ATOM 1943 C C . ILE A 1 247 ? 20.053 -7.968 -13.755 1.00 94.56 247 ILE A C 1
ATOM 1945 O O . ILE A 1 247 ? 20.192 -6.749 -13.674 1.00 94.56 247 ILE A O 1
ATOM 1949 N N . SER A 1 248 ? 19.068 -8.530 -14.451 1.00 96.31 248 SER A N 1
ATOM 1950 C CA . SER A 1 248 ? 18.077 -7.779 -15.216 1.00 96.31 248 SER A CA 1
ATOM 1951 C C . SER A 1 248 ? 16.772 -8.554 -15.340 1.00 96.31 248 SER A C 1
ATOM 1953 O O . SER A 1 248 ? 16.763 -9.792 -15.311 1.00 96.31 248 SER A O 1
ATOM 1955 N N . TRP A 1 249 ? 15.691 -7.807 -15.532 1.00 97.69 249 TRP A N 1
ATOM 1956 C CA . TRP A 1 249 ? 14.397 -8.302 -15.965 1.00 97.69 249 TRP A CA 1
ATOM 1957 C C . TRP A 1 249 ? 14.324 -8.241 -17.482 1.00 97.69 249 TRP A C 1
ATOM 1959 O O . TRP A 1 249 ? 14.389 -7.172 -18.083 1.00 97.69 249 TRP A O 1
ATOM 1969 N N . ARG A 1 250 ? 14.214 -9.403 -18.112 1.00 97.56 250 ARG A N 1
ATOM 1970 C CA . ARG A 1 250 ? 14.139 -9.513 -19.569 1.00 97.56 250 ARG A CA 1
ATOM 1971 C C . ARG A 1 250 ? 12.702 -9.337 -20.015 1.00 97.56 250 ARG A C 1
ATOM 1973 O O . ARG A 1 250 ? 11.814 -9.936 -19.410 1.00 97.56 250 ARG A O 1
ATOM 1980 N N . ILE A 1 251 ? 12.487 -8.567 -21.068 1.00 97.75 251 ILE A N 1
ATOM 1981 C CA . ILE A 1 251 ? 11.151 -8.242 -21.558 1.00 97.75 251 ILE A CA 1
ATOM 1982 C C . ILE A 1 251 ? 10.790 -9.207 -22.688 1.00 97.75 251 ILE A C 1
ATOM 1984 O O . ILE A 1 251 ? 11.500 -9.301 -23.692 1.00 97.75 251 ILE A O 1
ATOM 1988 N N . ASP A 1 252 ? 9.707 -9.958 -22.507 1.00 96.81 252 ASP A N 1
ATOM 1989 C CA . ASP A 1 252 ? 9.261 -10.948 -23.483 1.00 96.81 252 ASP A CA 1
ATOM 1990 C C . ASP A 1 252 ? 8.799 -10.287 -24.791 1.00 96.81 252 ASP A C 1
ATOM 1992 O O . ASP A 1 252 ? 8.280 -9.175 -24.794 1.00 96.81 252 ASP A O 1
ATOM 1996 N N . GLY A 1 253 ? 9.010 -10.966 -25.919 1.00 95.19 253 GLY A N 1
ATOM 1997 C CA . GLY A 1 253 ? 8.576 -10.483 -27.236 1.00 95.19 253 GLY A CA 1
ATOM 1998 C C . GLY A 1 253 ? 9.383 -9.330 -27.852 1.00 95.19 253 GLY A C 1
ATOM 1999 O O . GLY A 1 253 ? 9.064 -8.922 -28.962 1.00 95.19 253 GLY A O 1
ATOM 2000 N N . THR A 1 254 ? 10.442 -8.839 -27.199 1.00 97.06 254 THR A N 1
ATOM 2001 C CA . THR A 1 254 ? 11.260 -7.718 -27.719 1.00 97.06 254 THR A CA 1
ATOM 2002 C C . THR A 1 254 ? 12.348 -8.132 -28.717 1.00 97.06 254 THR A C 1
ATOM 2004 O O . THR A 1 254 ? 12.865 -7.314 -29.469 1.00 97.06 254 THR A O 1
ATOM 2007 N N . ARG A 1 255 ? 12.702 -9.420 -28.786 1.00 96.12 255 ARG A N 1
ATOM 2008 C CA . ARG A 1 255 ? 13.705 -9.911 -29.749 1.00 96.12 255 ARG A CA 1
ATOM 2009 C C . ARG A 1 255 ? 13.323 -9.590 -31.190 1.00 96.12 255 ARG A C 1
ATOM 2011 O O . ARG A 1 255 ? 12.211 -9.889 -31.616 1.00 96.12 255 ARG A O 1
ATOM 2018 N N . GLY A 1 256 ? 14.294 -9.092 -31.951 1.00 94.44 256 GLY A N 1
ATOM 2019 C CA . GLY A 1 256 ? 14.106 -8.677 -33.337 1.00 94.44 256 GLY A CA 1
ATOM 2020 C C . GLY A 1 256 ? 13.540 -7.266 -33.503 1.00 94.44 256 GLY A C 1
ATOM 2021 O O . GLY A 1 256 ? 13.287 -6.877 -34.638 1.00 94.44 256 GLY A O 1
ATOM 2022 N N . MET A 1 257 ? 13.350 -6.509 -32.415 1.00 94.81 257 MET A N 1
ATOM 2023 C CA . MET A 1 257 ? 13.130 -5.065 -32.504 1.00 94.81 257 MET A CA 1
ATOM 2024 C C . MET A 1 257 ? 14.319 -4.378 -33.179 1.00 94.81 257 MET A C 1
ATOM 2026 O O . MET A 1 257 ? 15.471 -4.779 -32.992 1.00 94.81 257 MET A O 1
ATOM 2030 N N . ASP A 1 258 ? 14.027 -3.329 -33.946 1.00 94.31 258 ASP A N 1
ATOM 2031 C CA . ASP A 1 258 ? 15.054 -2.522 -34.591 1.00 94.31 258 ASP A CA 1
ATOM 2032 C C . ASP A 1 258 ? 15.906 -1.816 -33.533 1.00 94.31 258 ASP A C 1
ATOM 2034 O O . ASP A 1 258 ? 15.392 -1.149 -32.633 1.00 94.31 258 ASP A O 1
ATOM 2038 N N . VAL A 1 259 ? 17.227 -1.961 -33.649 1.00 93.25 259 VAL A N 1
ATOM 2039 C CA . VAL A 1 259 ? 18.173 -1.312 -32.740 1.00 93.25 259 VAL A CA 1
ATOM 2040 C C . VAL A 1 259 ? 18.236 0.178 -33.087 1.00 93.25 259 VAL A C 1
ATOM 2042 O O . VAL A 1 259 ? 18.653 0.514 -34.201 1.00 93.25 259 VAL A O 1
ATOM 2045 N N . PRO A 1 260 ? 17.841 1.086 -32.175 1.00 91.94 260 PRO A N 1
ATOM 2046 C CA . PRO A 1 260 ? 17.871 2.513 -32.452 1.00 91.94 260 PRO A CA 1
ATOM 2047 C C . PRO A 1 260 ? 19.312 3.035 -32.492 1.00 91.94 260 PRO A C 1
ATOM 2049 O O . PRO A 1 260 ? 20.210 2.495 -31.840 1.00 91.94 260 PRO A O 1
ATOM 2052 N N . ASP A 1 261 ? 19.520 4.144 -33.202 1.00 86.19 261 ASP A N 1
ATOM 2053 C CA . ASP A 1 261 ? 20.759 4.922 -33.111 1.00 86.19 261 ASP A CA 1
ATOM 2054 C C . ASP A 1 261 ? 20.761 5.715 -31.795 1.00 86.19 261 ASP A C 1
ATOM 2056 O O . ASP A 1 261 ? 20.342 6.872 -31.732 1.00 86.19 261 ASP A O 1
ATOM 2060 N N . ALA A 1 262 ? 21.141 5.040 -30.710 1.00 79.44 262 ALA A N 1
ATOM 2061 C CA . ALA A 1 262 ? 21.185 5.605 -29.370 1.00 79.44 262 ALA A CA 1
ATOM 2062 C C . ALA A 1 262 ? 22.605 5.531 -28.781 1.00 79.44 262 ALA A C 1
ATOM 2064 O O . ALA A 1 262 ? 23.358 4.587 -29.042 1.00 79.44 262 ALA A O 1
ATOM 2065 N N . PRO A 1 263 ? 23.006 6.538 -27.984 1.00 68.31 263 PRO A N 1
ATOM 2066 C CA . PRO A 1 263 ? 24.349 6.599 -27.437 1.00 68.31 263 PRO A CA 1
ATOM 2067 C C . PRO A 1 263 ? 24.574 5.468 -26.435 1.00 68.31 263 PRO A C 1
ATOM 2069 O O . PRO A 1 263 ? 23.745 5.198 -25.565 1.00 68.31 263 PRO A O 1
ATOM 2072 N N . ASN A 1 264 ? 25.747 4.846 -26.516 1.00 66.75 264 ASN A N 1
ATOM 2073 C CA . ASN A 1 264 ? 26.162 3.874 -25.519 1.00 66.75 264 ASN A CA 1
ATOM 2074 C C . ASN A 1 264 ? 26.780 4.563 -24.299 1.00 66.75 264 ASN A C 1
ATOM 2076 O O . ASN A 1 264 ? 27.498 5.557 -24.425 1.00 66.75 264 ASN A O 1
ATOM 2080 N N . ALA A 1 265 ? 26.517 4.023 -23.111 1.00 66.62 265 ALA A N 1
ATOM 2081 C CA . ALA A 1 265 ? 27.106 4.501 -21.863 1.00 66.62 265 ALA A CA 1
ATOM 2082 C C . ALA A 1 265 ? 28.373 3.701 -21.505 1.00 66.62 265 ALA A C 1
ATOM 2084 O O . ALA A 1 265 ? 28.661 2.663 -22.089 1.00 66.62 265 ALA A O 1
ATOM 2085 N N . GLY A 1 266 ? 29.143 4.159 -20.515 1.00 79.25 266 GLY A N 1
ATOM 2086 C CA . GLY A 1 266 ? 30.277 3.387 -19.975 1.00 79.25 266 GLY A CA 1
ATOM 2087 C C . GLY A 1 266 ? 29.870 2.233 -19.043 1.00 79.25 266 GLY A C 1
ATOM 2088 O O . GLY A 1 266 ? 30.736 1.539 -18.517 1.00 79.25 266 GLY A O 1
ATOM 2089 N N . LEU A 1 267 ? 28.568 2.065 -18.798 1.00 89.88 267 LEU A N 1
ATOM 2090 C CA . LEU A 1 267 ? 27.967 1.162 -17.816 1.00 89.88 267 LEU A CA 1
ATOM 2091 C C . LEU A 1 267 ? 26.530 0.840 -18.254 1.00 89.88 267 LEU A C 1
ATOM 2093 O O . LEU A 1 267 ? 25.927 1.639 -18.968 1.00 89.88 267 LEU A O 1
ATOM 2097 N N . ARG A 1 268 ? 25.967 -0.276 -17.785 1.00 93.12 268 ARG A N 1
ATOM 2098 C CA . ARG A 1 268 ? 24.523 -0.551 -17.779 1.00 93.12 268 ARG A CA 1
ATOM 2099 C C . ARG A 1 268 ? 23.983 -0.280 -16.371 1.00 93.12 268 ARG A C 1
ATOM 2101 O O . ARG A 1 268 ? 24.104 -1.166 -15.527 1.00 93.12 268 ARG A O 1
ATOM 2108 N N . PRO A 1 269 ? 23.464 0.926 -16.075 1.00 93.69 269 PRO A N 1
ATOM 2109 C CA . PRO A 1 269 ? 23.080 1.292 -14.714 1.00 93.69 269 PRO A CA 1
ATOM 2110 C C . PRO A 1 269 ? 21.788 0.599 -14.274 1.00 93.69 269 PRO A C 1
ATOM 2112 O O . PRO A 1 269 ? 20.916 0.332 -15.105 1.00 93.69 269 PRO A O 1
ATOM 2115 N N . ALA A 1 270 ? 21.619 0.377 -12.974 1.00 95.44 270 ALA A N 1
ATOM 2116 C CA . ALA A 1 270 ? 20.350 -0.042 -12.387 1.00 95.44 270 ALA A CA 1
ATOM 2117 C C . ALA A 1 270 ? 19.205 0.901 -12.806 1.00 95.44 270 ALA A C 1
ATOM 2119 O O . ALA A 1 270 ? 19.376 2.117 -12.862 1.00 95.44 270 ALA A O 1
ATOM 2120 N N . GLY A 1 271 ? 18.037 0.341 -13.125 1.00 96.19 271 GLY A N 1
ATOM 2121 C CA . GLY A 1 271 ? 16.869 1.092 -13.595 1.00 96.19 271 GLY A CA 1
ATOM 2122 C C . GLY A 1 271 ? 16.891 1.482 -15.074 1.00 96.19 271 GLY A C 1
ATOM 2123 O O . GLY A 1 271 ? 15.877 1.954 -15.584 1.00 96.19 271 GLY A O 1
ATOM 2124 N N . SER A 1 272 ? 17.993 1.253 -15.793 1.00 95.75 272 SER A N 1
ATOM 2125 C CA . SER A 1 272 ? 18.051 1.507 -17.236 1.00 95.75 272 SER A CA 1
ATOM 2126 C C . SER A 1 272 ? 17.458 0.364 -18.065 1.00 95.75 272 SER A C 1
ATOM 2128 O O . SER A 1 272 ? 17.496 -0.801 -17.664 1.00 95.75 272 SER A O 1
ATOM 2130 N N . LEU A 1 273 ? 16.945 0.706 -19.248 1.00 96.50 273 LEU A N 1
ATOM 2131 C CA . LEU A 1 273 ? 16.550 -0.236 -20.291 1.00 96.50 273 LEU A CA 1
ATOM 2132 C C . LEU A 1 273 ? 17.703 -0.393 -21.286 1.00 96.50 273 LEU A C 1
ATOM 2134 O O . LEU A 1 273 ? 18.172 0.586 -21.871 1.00 96.50 273 LEU A O 1
ATOM 2138 N N . GLN A 1 274 ? 18.159 -1.627 -21.463 1.00 95.50 274 GLN A N 1
ATOM 2139 C CA . GLN A 1 274 ? 19.304 -2.005 -22.287 1.00 95.50 274 GLN A CA 1
ATOM 2140 C C . GLN A 1 274 ? 18.847 -2.996 -23.353 1.00 95.50 274 GLN A C 1
ATOM 2142 O O . GLN A 1 274 ? 18.289 -4.037 -23.021 1.00 95.50 274 GLN A O 1
ATOM 2147 N N . MET A 1 275 ? 19.078 -2.678 -24.620 1.00 95.88 275 MET A N 1
ATOM 2148 C CA . MET A 1 275 ? 18.765 -3.543 -25.752 1.00 95.88 275 MET A CA 1
ATOM 2149 C C . MET A 1 275 ? 20.016 -4.309 -26.180 1.00 95.88 275 MET A C 1
ATOM 2151 O O . MET A 1 275 ? 21.058 -3.697 -26.407 1.00 95.88 275 MET A O 1
ATOM 2155 N N . ASP A 1 276 ? 19.912 -5.632 -26.262 1.00 95.31 276 ASP A N 1
ATOM 2156 C CA . ASP A 1 276 ? 20.973 -6.523 -26.732 1.00 95.31 276 ASP A CA 1
ATOM 2157 C C . ASP A 1 276 ? 21.151 -6.359 -28.253 1.00 95.31 276 ASP A C 1
ATOM 2159 O O . ASP A 1 276 ? 20.172 -6.217 -28.989 1.00 95.31 276 ASP A O 1
ATOM 2163 N N . THR A 1 277 ? 22.391 -6.368 -28.738 1.00 94.25 277 THR A N 1
ATOM 2164 C CA . THR A 1 277 ? 22.725 -6.267 -30.170 1.00 94.25 277 THR A CA 1
ATOM 2165 C C . THR A 1 277 ? 23.407 -7.523 -30.724 1.00 94.25 277 THR A C 1
ATOM 2167 O O . THR A 1 277 ? 23.771 -7.566 -31.901 1.00 94.25 277 THR A O 1
ATOM 2170 N N . LEU A 1 278 ? 23.565 -8.572 -29.909 1.00 94.56 278 LEU A N 1
ATOM 2171 C CA . LEU A 1 278 ? 24.314 -9.777 -30.250 1.00 94.56 278 LEU A CA 1
ATOM 2172 C C . LEU A 1 278 ? 23.463 -10.807 -31.003 1.00 94.56 278 LEU A C 1
ATOM 2174 O O . LEU A 1 278 ? 22.602 -11.475 -30.428 1.00 94.56 278 LEU A O 1
ATOM 2178 N N . ASP A 1 279 ? 23.795 -11.039 -32.273 1.00 93.62 279 ASP A N 1
ATOM 2179 C CA . ASP A 1 279 ? 23.316 -12.164 -33.087 1.00 93.62 279 ASP A CA 1
ATOM 2180 C C . ASP A 1 279 ? 21.804 -12.444 -32.920 1.00 93.62 279 ASP A C 1
ATOM 2182 O O . ASP A 1 279 ? 20.951 -11.607 -33.201 1.00 93.62 279 ASP A O 1
ATOM 2186 N N . ARG A 1 280 ? 21.453 -13.641 -32.433 1.00 95.06 280 ARG A N 1
ATOM 2187 C CA . ARG A 1 280 ? 20.071 -14.100 -32.236 1.00 95.06 280 ARG A CA 1
ATOM 2188 C C . ARG A 1 280 ? 19.344 -13.443 -31.056 1.00 95.06 280 ARG A C 1
ATOM 2190 O O . ARG A 1 280 ? 18.166 -13.734 -30.853 1.00 95.06 280 ARG A O 1
ATOM 2197 N N . TYR A 1 281 ? 20.054 -12.681 -30.226 1.00 95.50 281 TYR A N 1
ATOM 2198 C CA . TYR A 1 281 ? 19.502 -11.932 -29.095 1.00 95.50 281 TYR A CA 1
ATOM 2199 C C . TYR A 1 281 ? 19.220 -10.475 -29.457 1.00 95.50 281 TYR A C 1
ATOM 2201 O O . TYR A 1 281 ? 18.516 -9.812 -28.703 1.00 95.50 281 TYR A O 1
ATOM 2209 N N . CYS A 1 282 ? 19.705 -10.015 -30.616 1.00 96.19 282 CYS A N 1
ATOM 2210 C CA . CYS A 1 282 ? 19.510 -8.661 -31.109 1.00 96.19 282 CYS A CA 1
ATOM 2211 C C . CYS A 1 282 ? 18.043 -8.204 -30.974 1.00 96.19 282 CYS A C 1
ATOM 2213 O O . CYS A 1 282 ? 17.111 -8.923 -31.359 1.00 96.19 282 CYS A O 1
ATOM 2215 N N . GLY A 1 283 ? 17.850 -7.033 -30.370 1.00 96.31 283 GLY A N 1
ATOM 2216 C CA . GLY A 1 283 ? 16.554 -6.437 -30.055 1.00 96.31 283 GLY A CA 1
ATOM 2217 C C . GLY A 1 283 ? 15.987 -6.808 -28.677 1.00 96.31 283 GLY A C 1
ATOM 2218 O O . GLY A 1 283 ? 15.097 -6.114 -28.201 1.00 96.31 283 GLY A O 1
ATOM 2219 N N . GLU A 1 284 ? 16.481 -7.851 -27.990 1.00 97.44 284 GLU A N 1
ATOM 2220 C CA . GLU A 1 284 ? 15.976 -8.205 -26.651 1.00 97.44 284 GLU A CA 1
ATOM 2221 C C . GLU A 1 284 ? 16.249 -7.074 -25.652 1.00 97.44 284 GLU A C 1
ATOM 2223 O O . GLU A 1 284 ? 17.398 -6.685 -25.446 1.00 97.44 284 GLU A O 1
ATOM 2228 N N . VAL A 1 285 ? 15.206 -6.567 -24.993 1.00 97.38 285 VAL A N 1
ATOM 2229 C CA . VAL A 1 285 ? 15.336 -5.484 -24.012 1.00 97.38 285 VAL A CA 1
ATOM 2230 C C . VAL A 1 285 ? 15.346 -6.028 -22.588 1.00 97.38 285 VAL A C 1
ATOM 2232 O O . VAL A 1 285 ? 14.578 -6.914 -22.203 1.00 97.38 285 VAL A O 1
ATOM 2235 N N . HIS A 1 286 ? 16.259 -5.482 -21.799 1.00 97.06 286 HIS A N 1
ATOM 2236 C CA . HIS A 1 286 ? 16.527 -5.817 -20.414 1.00 97.06 286 HIS A CA 1
ATOM 2237 C C . HIS A 1 286 ? 16.350 -4.569 -19.545 1.00 97.06 286 HIS A C 1
ATOM 2239 O O . HIS A 1 286 ? 16.991 -3.549 -19.782 1.00 97.06 286 HIS A O 1
ATOM 2245 N N . LEU A 1 287 ? 15.526 -4.656 -18.504 1.00 97.75 287 LEU A N 1
ATOM 2246 C CA . LEU A 1 287 ? 15.459 -3.669 -17.429 1.00 97.75 287 LEU A CA 1
ATOM 2247 C C . LEU A 1 287 ? 16.454 -4.057 -16.330 1.00 97.75 287 LEU A C 1
ATOM 2249 O O . LEU A 1 287 ? 16.316 -5.097 -15.686 1.00 97.75 287 LEU A O 1
ATOM 2253 N N . MET A 1 288 ? 17.480 -3.241 -16.127 1.00 96.69 288 MET A N 1
ATOM 2254 C CA . MET A 1 288 ? 18.593 -3.559 -15.232 1.00 96.69 288 MET A CA 1
ATOM 2255 C C . MET A 1 288 ? 18.194 -3.462 -13.756 1.00 96.69 288 MET A C 1
ATOM 2257 O O . MET A 1 288 ? 17.640 -2.455 -13.324 1.00 96.69 288 MET A O 1
ATOM 2261 N N . VAL A 1 289 ? 18.537 -4.481 -12.962 1.00 96.19 289 VAL A N 1
ATOM 2262 C CA . VAL A 1 289 ? 18.309 -4.512 -11.501 1.00 96.19 289 VAL A CA 1
ATOM 2263 C C . VAL A 1 289 ? 19.478 -3.892 -10.739 1.00 96.19 289 VAL A C 1
ATOM 2265 O O . VAL A 1 289 ? 19.294 -3.276 -9.693 1.00 96.19 289 VAL A O 1
ATOM 2268 N N . ARG A 1 290 ? 20.690 -4.054 -11.269 1.00 94.19 290 ARG A N 1
ATOM 2269 C CA . ARG A 1 290 ? 21.934 -3.534 -10.702 1.00 94.19 290 ARG A CA 1
ATOM 2270 C C . ARG A 1 290 ? 22.862 -3.069 -11.816 1.00 94.19 290 ARG A C 1
ATOM 2272 O O . ARG A 1 290 ? 22.675 -3.440 -12.974 1.00 94.19 290 ARG A O 1
ATOM 2279 N N . ASP A 1 291 ? 23.874 -2.308 -11.433 1.00 94.94 291 ASP A N 1
ATOM 2280 C CA . ASP A 1 291 ? 24.918 -1.862 -12.344 1.00 94.94 291 ASP A CA 1
ATOM 2281 C C . ASP A 1 291 ? 25.722 -3.052 -12.887 1.00 94.94 291 ASP A C 1
ATOM 2283 O O . ASP A 1 291 ? 26.194 -3.897 -12.125 1.00 94.94 291 ASP A O 1
ATOM 2287 N N . GLU A 1 292 ? 25.919 -3.094 -14.204 1.00 94.50 292 GLU A N 1
ATOM 2288 C CA . GLU A 1 292 ? 26.765 -4.082 -14.879 1.00 94.50 292 GLU A CA 1
ATOM 2289 C C . GLU A 1 292 ? 27.692 -3.413 -15.903 1.00 94.50 292 GLU A C 1
ATOM 2291 O O . GLU A 1 292 ? 27.310 -2.416 -16.527 1.00 94.50 292 GLU A O 1
ATOM 2296 N N . PRO A 1 293 ? 28.897 -3.961 -16.144 1.00 91.88 293 PRO A N 1
ATOM 2297 C CA . PRO A 1 293 ? 29.792 -3.439 -17.166 1.00 91.88 293 PRO A CA 1
ATOM 2298 C C . PRO A 1 293 ? 29.176 -3.553 -18.567 1.00 91.88 293 PRO A C 1
ATOM 2300 O O . PRO A 1 293 ? 28.349 -4.432 -18.846 1.00 91.88 293 PRO A O 1
ATOM 2303 N N . LEU A 1 294 ? 29.608 -2.650 -19.449 1.00 87.44 294 LEU A N 1
ATOM 2304 C CA . LEU A 1 294 ? 29.346 -2.736 -20.881 1.00 87.44 294 LEU A CA 1
ATOM 2305 C C . LEU A 1 294 ? 30.336 -3.723 -21.525 1.00 87.44 294 LEU A C 1
ATOM 2307 O O . LEU A 1 294 ? 31.520 -3.711 -21.191 1.00 87.44 294 LEU A O 1
ATOM 2311 N N . ASP A 1 295 ? 29.869 -4.534 -22.472 1.00 84.81 295 ASP A N 1
ATOM 2312 C CA . ASP A 1 295 ? 30.700 -5.482 -23.236 1.00 84.81 295 ASP A CA 1
ATOM 2313 C C . ASP A 1 295 ? 30.694 -5.215 -24.757 1.00 84.81 295 ASP A C 1
ATOM 2315 O O . ASP A 1 295 ? 31.265 -5.984 -25.528 1.00 84.81 295 ASP A O 1
ATOM 2319 N N . GLY A 1 296 ? 30.076 -4.106 -25.182 1.00 84.31 296 GLY A N 1
ATOM 2320 C CA . GLY A 1 296 ? 29.962 -3.691 -26.583 1.00 84.31 296 GLY A CA 1
ATOM 2321 C C . GLY A 1 296 ? 28.712 -4.191 -27.315 1.00 84.31 296 GLY A C 1
ATOM 2322 O O . GLY A 1 296 ? 28.453 -3.700 -28.409 1.00 84.31 296 GLY A O 1
ATOM 2323 N N . ASN A 1 297 ? 27.916 -5.088 -26.721 1.00 91.50 297 ASN A N 1
ATOM 2324 C CA . ASN A 1 297 ? 26.730 -5.675 -27.365 1.00 91.50 297 ASN A CA 1
ATOM 2325 C C . ASN A 1 297 ? 25.401 -5.153 -26.801 1.00 91.50 297 ASN A C 1
ATOM 2327 O O . ASN A 1 297 ? 24.414 -5.879 -26.724 1.00 91.50 297 ASN A O 1
ATOM 2331 N N . TRP A 1 298 ? 25.390 -3.902 -26.348 1.00 92.81 298 TRP A N 1
ATOM 2332 C CA . TRP A 1 298 ? 24.228 -3.287 -25.715 1.00 92.81 298 TRP A CA 1
ATOM 2333 C C . TRP A 1 298 ? 24.016 -1.889 -26.256 1.00 92.81 298 TRP A C 1
ATOM 2335 O O . TRP A 1 298 ? 24.976 -1.259 -26.685 1.00 92.81 298 TRP A O 1
ATOM 2345 N N . VAL A 1 299 ? 22.785 -1.401 -26.199 1.00 93.62 299 VAL A N 1
ATOM 2346 C CA . VAL A 1 299 ? 22.437 0.004 -26.418 1.00 93.62 299 VAL A CA 1
ATOM 2347 C C . VAL A 1 299 ? 21.441 0.423 -25.342 1.00 93.62 299 VAL A C 1
ATOM 2349 O O . VAL A 1 299 ? 20.473 -0.290 -25.076 1.00 93.62 299 VAL A O 1
ATOM 2352 N N . ARG A 1 300 ? 21.651 1.585 -24.715 1.00 94.31 300 ARG A N 1
ATOM 2353 C CA . ARG A 1 300 ? 20.687 2.138 -23.755 1.00 94.31 300 ARG A CA 1
ATOM 2354 C C . ARG A 1 300 ? 19.514 2.746 -24.516 1.00 94.31 300 ARG A C 1
ATOM 2356 O O . ARG A 1 300 ? 19.708 3.656 -25.315 1.00 94.31 300 ARG A O 1
ATOM 2363 N N . VAL A 1 301 ? 18.304 2.274 -24.230 1.00 95.25 301 VAL A N 1
ATOM 2364 C CA . VAL A 1 301 ? 17.080 2.691 -24.939 1.00 95.25 301 VAL A CA 1
ATOM 2365 C C . VAL A 1 301 ? 16.091 3.457 -24.065 1.00 95.25 301 VAL A C 1
ATOM 2367 O O . VAL A 1 301 ? 15.071 3.912 -24.569 1.00 95.25 301 VAL A O 1
ATOM 2370 N N . GLY A 1 302 ? 16.388 3.621 -22.778 1.00 95.00 302 GLY A N 1
ATOM 2371 C CA . GLY A 1 302 ? 15.611 4.429 -21.842 1.00 95.00 302 GLY A CA 1
ATOM 2372 C C . GLY A 1 302 ? 15.998 4.145 -20.397 1.00 95.00 302 GLY A C 1
ATOM 2373 O O . GLY A 1 302 ? 16.955 3.413 -20.120 1.00 95.00 302 GLY A O 1
ATOM 2374 N N . GLU A 1 303 ? 15.242 4.701 -19.462 1.00 96.00 303 GLU A N 1
ATOM 2375 C CA . GLU A 1 303 ? 15.345 4.359 -18.045 1.00 96.00 303 GLU A CA 1
ATOM 2376 C C . GLU A 1 303 ? 14.041 4.599 -17.297 1.00 96.00 303 GLU A C 1
ATOM 2378 O O . GLU A 1 303 ? 13.212 5.400 -17.720 1.00 96.00 303 GLU A O 1
ATOM 2383 N N . VAL A 1 304 ? 13.875 3.925 -16.161 1.00 97.75 304 VAL A N 1
ATOM 2384 C CA . VAL A 1 304 ? 12.806 4.232 -15.211 1.00 97.75 304 VAL A CA 1
ATOM 2385 C C . VAL A 1 304 ? 13.060 5.613 -14.613 1.00 97.75 304 VAL A C 1
ATOM 2387 O O . VAL A 1 304 ? 14.148 5.899 -14.115 1.00 97.75 304 VAL A O 1
ATOM 2390 N N . ALA A 1 305 ? 12.039 6.464 -14.627 1.00 96.94 305 ALA A N 1
ATOM 2391 C CA . ALA A 1 305 ? 12.124 7.811 -14.094 1.00 96.94 305 ALA A CA 1
ATOM 2392 C C . ALA A 1 305 ? 12.544 7.796 -12.618 1.00 96.94 305 ALA A C 1
ATOM 2394 O O . ALA A 1 305 ? 12.014 7.026 -11.814 1.00 96.94 305 ALA A O 1
ATOM 2395 N N . GLY A 1 306 ? 13.460 8.699 -12.251 1.00 94.38 306 GLY A N 1
ATOM 2396 C CA . GLY A 1 306 ? 14.124 8.726 -10.941 1.00 94.38 306 GLY A CA 1
ATOM 2397 C C . GLY A 1 306 ? 13.217 8.521 -9.715 1.00 94.38 306 GLY A C 1
ATOM 2398 O O . GLY A 1 306 ? 13.561 7.693 -8.872 1.00 94.38 306 GLY A O 1
ATOM 2399 N N . PRO A 1 307 ? 12.042 9.182 -9.606 1.00 92.19 307 PRO A N 1
ATOM 2400 C CA . PRO A 1 307 ? 11.128 8.979 -8.478 1.00 92.19 307 PRO A CA 1
ATOM 2401 C C . PRO A 1 307 ? 10.612 7.544 -8.302 1.00 92.19 307 PRO A C 1
ATOM 2403 O O . PRO A 1 307 ? 10.113 7.230 -7.226 1.00 92.19 307 PRO A O 1
ATOM 2406 N N . TYR A 1 308 ? 10.720 6.695 -9.329 1.00 95.56 308 TYR A N 1
ATOM 2407 C CA . TYR A 1 308 ? 10.214 5.320 -9.366 1.00 95.56 308 TYR A CA 1
ATOM 2408 C C . TYR A 1 308 ? 11.308 4.274 -9.594 1.00 95.56 308 TYR A C 1
ATOM 2410 O O . TYR A 1 308 ? 10.986 3.097 -9.706 1.00 95.56 308 TYR A O 1
ATOM 2418 N N . ALA A 1 309 ? 12.589 4.652 -9.645 1.00 93.19 309 ALA A N 1
ATOM 2419 C CA . ALA A 1 309 ? 13.683 3.717 -9.938 1.00 93.19 309 ALA A CA 1
ATOM 2420 C C . ALA A 1 309 ? 13.726 2.514 -8.971 1.00 93.19 309 ALA A C 1
ATOM 2422 O O . ALA A 1 309 ? 14.004 1.385 -9.364 1.00 93.19 309 ALA A O 1
ATOM 2423 N N . GLU A 1 310 ? 13.368 2.730 -7.706 1.00 90.81 310 GLU A N 1
ATOM 2424 C CA . GLU A 1 310 ? 13.263 1.681 -6.683 1.00 90.81 310 GLU A CA 1
ATOM 2425 C C . GLU A 1 310 ? 12.175 0.629 -6.964 1.00 90.81 310 GLU A C 1
ATOM 2427 O O . GLU A 1 310 ? 12.238 -0.468 -6.413 1.00 90.81 310 GLU A O 1
ATOM 2432 N N . MET A 1 311 ? 11.192 0.926 -7.825 1.00 95.06 311 MET A N 1
ATOM 2433 C CA . MET A 1 311 ? 10.136 -0.019 -8.210 1.00 95.06 311 MET A CA 1
ATOM 2434 C C . MET A 1 311 ? 10.706 -1.285 -8.843 1.00 95.06 311 MET A C 1
ATOM 2436 O O . MET A 1 311 ? 10.115 -2.354 -8.722 1.00 95.06 311 MET A O 1
ATOM 2440 N N . VAL A 1 312 ? 11.880 -1.183 -9.471 1.00 95.50 312 VAL A N 1
ATOM 2441 C CA . VAL A 1 312 ? 12.572 -2.304 -10.118 1.00 95.50 312 VAL A CA 1
ATOM 2442 C C . VAL A 1 312 ? 12.867 -3.443 -9.137 1.00 95.50 312 VAL A C 1
ATOM 2444 O O . VAL A 1 312 ? 12.859 -4.607 -9.538 1.00 95.50 312 VAL A O 1
ATOM 2447 N N . ALA A 1 313 ? 13.072 -3.130 -7.852 1.00 90.56 313 ALA A N 1
ATOM 2448 C CA . ALA A 1 313 ? 13.312 -4.119 -6.803 1.00 90.56 313 ALA A CA 1
ATOM 2449 C C . ALA A 1 313 ? 12.054 -4.915 -6.400 1.00 90.56 313 ALA A C 1
ATOM 2451 O O . ALA A 1 313 ? 12.180 -5.948 -5.749 1.00 90.56 313 ALA A O 1
ATOM 2452 N N . TYR A 1 314 ? 10.862 -4.446 -6.783 1.00 93.25 314 TYR A N 1
ATOM 2453 C CA . TYR A 1 314 ? 9.574 -5.097 -6.502 1.00 93.25 314 TYR A CA 1
ATOM 2454 C C . TYR A 1 314 ? 9.057 -5.920 -7.679 1.00 93.25 314 TYR A C 1
ATOM 2456 O O . TYR A 1 314 ? 7.979 -6.505 -7.600 1.00 93.25 314 TYR A O 1
ATOM 2464 N N . LEU A 1 31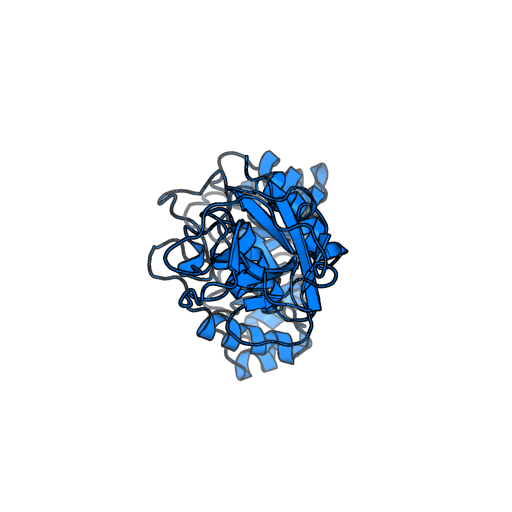5 ? 9.793 -5.951 -8.786 1.00 96.38 315 LEU A N 1
ATOM 2465 C CA . LEU A 1 315 ? 9.452 -6.786 -9.925 1.00 96.38 315 LEU A CA 1
ATOM 2466 C C . LEU A 1 315 ? 9.900 -8.227 -9.670 1.00 96.38 315 LEU A C 1
ATOM 2468 O O . LEU A 1 315 ? 10.845 -8.480 -8.922 1.00 96.38 315 LEU A O 1
ATOM 2472 N N . SER A 1 316 ? 9.232 -9.169 -10.324 1.00 95.88 316 SER A N 1
ATOM 2473 C CA . SER A 1 316 ? 9.624 -10.573 -10.353 1.00 95.88 316 SER A CA 1
ATOM 2474 C C . SER A 1 316 ? 9.319 -11.196 -11.711 1.00 95.88 316 SER A C 1
ATOM 2476 O O . SER A 1 316 ? 8.579 -10.641 -12.534 1.00 95.88 316 SER A O 1
ATOM 2478 N N . GLY A 1 317 ? 9.911 -12.360 -11.967 1.00 96.81 317 GLY A N 1
ATOM 2479 C CA . GLY A 1 317 ? 9.722 -13.074 -13.218 1.00 96.81 317 GLY A CA 1
ATOM 2480 C C . GLY A 1 317 ? 8.250 -13.415 -13.463 1.00 96.81 317 GLY A C 1
ATOM 2481 O O . GLY A 1 317 ? 7.553 -13.930 -12.590 1.00 96.81 317 GLY A O 1
ATOM 2482 N N . GLY A 1 318 ? 7.766 -13.156 -14.678 1.00 96.94 318 GLY A N 1
ATOM 2483 C CA . GLY A 1 318 ? 6.372 -13.383 -15.063 1.00 96.94 318 GLY A CA 1
ATOM 2484 C C . GLY A 1 318 ? 5.403 -12.252 -14.710 1.00 96.94 318 GLY A C 1
ATOM 2485 O O . GLY A 1 318 ? 4.238 -12.345 -15.096 1.00 96.94 318 GLY A O 1
ATOM 2486 N N . MET A 1 319 ? 5.844 -11.198 -14.013 1.00 97.25 319 MET A N 1
ATOM 2487 C CA . MET A 1 319 ? 5.010 -10.014 -13.793 1.00 97.25 319 MET A CA 1
ATOM 2488 C C . MET A 1 319 ? 4.730 -9.269 -15.096 1.00 97.25 319 MET A C 1
ATOM 2490 O O . MET A 1 319 ? 5.541 -9.263 -16.024 1.00 97.25 319 MET A O 1
ATOM 2494 N N . LYS A 1 320 ? 3.585 -8.588 -15.128 1.00 98.25 320 LYS A N 1
ATOM 2495 C CA . LYS A 1 320 ? 3.252 -7.626 -16.171 1.00 98.25 320 LYS A CA 1
ATOM 2496 C C . LYS A 1 320 ? 3.656 -6.229 -15.732 1.00 98.25 320 LYS A C 1
ATOM 2498 O O . LYS A 1 320 ? 3.394 -5.827 -14.596 1.00 98.25 320 LYS A O 1
ATOM 2503 N N . VAL A 1 321 ? 4.262 -5.489 -16.645 1.00 98.31 321 VAL A N 1
ATOM 2504 C CA . VAL A 1 321 ? 4.632 -4.091 -16.445 1.00 98.31 321 VAL A CA 1
ATOM 2505 C C . VAL A 1 321 ? 3.996 -3.239 -17.524 1.00 98.31 321 VAL A C 1
ATOM 2507 O O . VAL A 1 321 ? 3.888 -3.674 -18.663 1.00 98.31 321 VAL A O 1
ATOM 2510 N N . ASP A 1 322 ? 3.583 -2.031 -17.169 1.00 98.12 322 ASP A N 1
ATOM 2511 C CA . ASP A 1 322 ? 3.162 -1.020 -18.131 1.00 98.12 322 ASP A CA 1
ATOM 2512 C C . ASP A 1 322 ? 4.182 0.107 -18.158 1.00 98.12 322 ASP A C 1
ATOM 2514 O O . ASP A 1 322 ? 4.368 0.814 -17.164 1.00 98.12 322 ASP A O 1
ATOM 2518 N N . PHE A 1 323 ? 4.857 0.262 -19.288 1.00 98.31 323 PHE A N 1
ATOM 2519 C CA . PHE A 1 323 ? 5.807 1.338 -19.491 1.00 98.31 323 PHE A CA 1
ATOM 2520 C C . PHE A 1 323 ? 5.085 2.576 -20.014 1.00 98.31 323 PHE A C 1
ATOM 2522 O O . PHE A 1 323 ? 4.509 2.576 -21.101 1.00 98.31 323 PHE A O 1
ATOM 2529 N N . THR A 1 324 ? 5.138 3.658 -19.242 1.00 97.31 324 THR A N 1
ATOM 2530 C CA . THR A 1 324 ? 4.493 4.937 -19.582 1.00 97.31 324 THR A CA 1
ATOM 2531 C C . THR A 1 324 ? 5.534 6.036 -19.696 1.00 97.31 324 THR A C 1
ATOM 2533 O O . THR A 1 324 ? 6.499 6.018 -18.942 1.00 97.31 324 THR A O 1
ATOM 2536 N N . MET A 1 325 ? 5.335 7.046 -20.541 1.00 96.25 325 MET A N 1
ATOM 2537 C CA . MET A 1 325 ? 6.224 8.213 -20.523 1.00 96.25 325 MET A CA 1
ATOM 2538 C C . MET A 1 325 ? 6.075 9.005 -19.219 1.00 96.25 325 MET A C 1
ATOM 2540 O O . MET A 1 325 ? 4.965 9.256 -18.751 1.00 96.25 325 MET A O 1
ATOM 2544 N N . TRP A 1 326 ? 7.204 9.408 -18.638 1.00 91.50 326 TRP A N 1
ATOM 2545 C CA . TRP A 1 326 ? 7.259 10.339 -17.521 1.00 91.50 326 TRP A CA 1
ATOM 2546 C C . TRP A 1 326 ? 7.227 11.782 -18.029 1.00 91.50 326 TRP A C 1
ATOM 2548 O O . TRP A 1 326 ? 8.125 12.208 -18.756 1.00 91.50 326 TRP A O 1
ATOM 2558 N N . GLY A 1 327 ? 6.196 12.527 -17.627 1.00 78.12 327 GLY A N 1
ATOM 2559 C CA . GLY A 1 327 ? 5.936 13.899 -18.065 1.00 78.12 327 GLY A CA 1
ATOM 2560 C C . GLY A 1 327 ? 4.453 14.197 -18.038 1.00 78.12 327 GLY A C 1
ATOM 2561 O O . GLY A 1 327 ? 3.806 13.965 -19.078 1.00 78.12 327 GLY A O 1
#

Sequence (327 aa):
MIWSIYPTDDSFDRVACQAAEHGGVVFTSLHLPEVEDVESFLGILADLHDRFALTFWADVSPVAIDLLRPELRDVGIVGLRYDFGFGTYDIHKLAERTGLGTAINASTIDATTLDSLIDLRPVGWHNYYPRPSTGITTSWCLKQSRLFIDRGLPVTAFIPGERGLRGPLHRGLPTLEHHRYRNAWANVIELRQMGVTVAVAEGTLTQRTLTWIERFDTDGVITLPLCDLACAELLGEHTLRREETGISWRIDGTRGMDVPDAPNAGLRPAGSLQMDTLDRYCGEVHLMVRDEPLDGNWVRVGEVAGPYAEMVAYLSGGMKVDFTMWG

InterPro domains:
  IPR008589 6-phospho-N-acetylmuramidase [PTHR38435] (18-315)
  IPR013785 Aldolase-type TIM barrel [G3DSA:3.20.20.70] (2-216)
  IPR017853 Glycoside hydrolase superfamily [SSF51445] (4-209)
  IPR029000 Cyclophilin-like domain superfamily [G3DSA:2.40.100.10] (230-326)
  IPR043797 6-phospho-N-acetylmuramidase, N-terminal [PF19200] (4-210)